Protein AF-A0A8H4BUK5-F1 (afdb_monomer_lite)

Secondary structure (DSSP, 8-state):
-HHHHHHHHHHHHHHHHHHHHHHHHHHHHHHHHHHT--PPPP--------------------------PPP------------HHHHHHHHTTS---TTTT--------SS---HHHHHHHHHHTT--GGG--------TT----GGGTTS-HHHHHHHHHHHHHHHHHHHHHH-S-HHHHHHHHHIIIIIS--S-HHHHHHHHHH-------GGGSPPP--------------------------------------

Radius of gyration: 41.49 Å; chains: 1; bounding box: 92×84×120 Å

pLDDT: mean 71.45, std 19.63, range [31.66, 97.56]

Structure (mmCIF, N/CA/C/O backbone):
data_AF-A0A8H4BUK5-F1
#
_entry.id   AF-A0A8H4BUK5-F1
#
loop_
_atom_site.group_PDB
_atom_site.id
_atom_site.type_symbol
_atom_site.label_atom_id
_atom_site.label_alt_id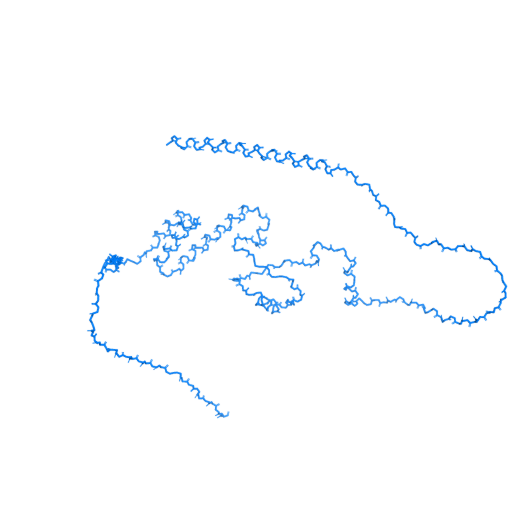
_atom_site.label_comp_id
_atom_site.label_asym_id
_atom_site.label_entity_id
_atom_site.label_seq_id
_atom_site.pdbx_PDB_ins_code
_atom_site.Cartn_x
_atom_site.Cartn_y
_atom_site.Cartn_z
_atom_site.occupancy
_atom_site.B_iso_or_equiv
_atom_site.auth_seq_id
_atom_site.auth_comp_id
_atom_site.auth_asym_id
_atom_site.auth_atom_id
_atom_site.pdbx_PDB_model_num
ATOM 1 N N . MET A 1 1 ? 6.415 31.603 25.980 1.00 67.06 1 MET A N 1
ATOM 2 C CA . MET A 1 1 ? 6.679 32.529 24.851 1.00 67.06 1 MET A CA 1
ATOM 3 C C . MET A 1 1 ? 8.166 32.674 24.531 1.00 67.06 1 MET A C 1
ATOM 5 O O . MET A 1 1 ? 8.513 32.440 23.387 1.00 67.06 1 MET A O 1
ATOM 9 N N . GLN A 1 2 ? 9.048 32.997 25.488 1.00 82.50 2 GLN A N 1
ATOM 10 C CA . GLN A 1 2 ? 10.491 33.179 25.214 1.00 82.50 2 GLN A CA 1
ATOM 11 C C . GLN A 1 2 ? 11.188 31.952 24.596 1.00 82.50 2 GLN A C 1
ATOM 13 O O . GLN A 1 2 ? 11.924 32.112 23.629 1.00 82.50 2 GLN A O 1
ATOM 18 N N . ALA A 1 3 ? 10.894 30.735 25.069 1.00 87.56 3 ALA A N 1
ATOM 19 C CA . ALA A 1 3 ? 11.476 29.508 24.507 1.00 87.56 3 ALA A CA 1
ATOM 20 C C . ALA A 1 3 ? 11.160 29.317 23.007 1.00 87.56 3 ALA A C 1
ATOM 22 O O . ALA A 1 3 ? 12.030 28.942 22.231 1.00 87.56 3 ALA A O 1
ATOM 23 N N . LEU A 1 4 ? 9.940 29.666 22.582 1.00 87.88 4 LEU A N 1
ATOM 24 C CA . LEU A 1 4 ? 9.499 29.531 21.188 1.00 87.88 4 LEU A CA 1
ATOM 25 C C . LEU A 1 4 ? 10.186 30.545 20.255 1.00 87.88 4 LEU A C 1
ATOM 27 O O . LEU A 1 4 ? 10.399 30.280 19.072 1.00 87.88 4 LEU A O 1
ATOM 31 N N . ILE A 1 5 ? 10.524 31.722 20.791 1.00 93.88 5 ILE A N 1
ATOM 32 C CA . ILE A 1 5 ? 11.265 32.767 20.072 1.00 93.88 5 ILE A CA 1
ATOM 33 C C . ILE A 1 5 ? 12.714 32.317 19.866 1.00 93.88 5 ILE A C 1
ATOM 35 O O . ILE A 1 5 ? 13.246 32.455 18.767 1.00 93.88 5 ILE A O 1
ATOM 39 N N . GLN A 1 6 ? 13.323 31.728 20.895 1.00 95.19 6 GLN A N 1
ATOM 40 C CA . GLN A 1 6 ? 14.685 31.204 20.829 1.00 95.19 6 GLN A CA 1
ATOM 41 C C . GLN A 1 6 ? 14.796 30.021 19.856 1.00 95.19 6 GLN A C 1
ATOM 43 O O . GLN A 1 6 ? 15.729 29.962 19.057 1.00 95.19 6 GLN A O 1
ATOM 48 N N . GLU A 1 7 ? 13.809 29.125 19.857 1.00 93.00 7 GLU A N 1
ATOM 49 C CA . GLU A 1 7 ? 13.729 28.019 18.901 1.00 93.00 7 GLU A CA 1
ATOM 50 C C . GLU A 1 7 ? 13.595 28.525 17.458 1.00 93.00 7 GLU A C 1
ATOM 52 O O . GLU A 1 7 ? 14.345 28.102 16.583 1.00 93.00 7 GLU A O 1
ATOM 57 N N . ASN A 1 8 ? 12.724 29.506 17.201 1.00 94.88 8 ASN A N 1
ATOM 58 C CA . ASN A 1 8 ? 12.598 30.103 15.867 1.00 94.88 8 ASN A CA 1
ATOM 59 C C . ASN A 1 8 ? 13.893 30.772 15.386 1.00 94.88 8 ASN A C 1
ATOM 61 O O . ASN A 1 8 ? 14.211 30.713 14.199 1.00 94.88 8 ASN A O 1
ATOM 65 N N . GLN A 1 9 ? 14.642 31.410 16.285 1.00 95.94 9 GLN A N 1
ATOM 66 C CA . GLN A 1 9 ? 15.948 31.982 15.956 1.00 95.94 9 GLN A CA 1
ATOM 67 C C . GLN A 1 9 ? 16.964 30.887 15.616 1.00 95.94 9 GLN A C 1
ATOM 69 O O . GLN A 1 9 ? 17.659 30.997 14.610 1.00 95.94 9 GLN A O 1
ATOM 74 N N . SER A 1 10 ? 17.000 29.803 16.397 1.00 95.69 10 SER A N 1
ATOM 75 C CA . SER A 1 10 ? 17.871 28.654 16.130 1.00 95.69 10 SER A CA 1
ATOM 76 C C . SER A 1 10 ? 17.553 27.991 14.786 1.00 95.69 10 SER A C 1
ATOM 78 O O . SER A 1 10 ? 18.462 27.736 13.994 1.00 95.69 10 SER A O 1
ATOM 80 N N . LEU A 1 11 ? 16.267 27.792 14.483 1.00 96.62 11 LEU A N 1
ATOM 81 C CA . LEU A 1 11 ? 15.817 27.215 13.217 1.00 96.62 11 LEU A CA 1
ATOM 82 C C . LEU A 1 11 ? 16.194 28.089 12.017 1.00 96.62 11 LEU A C 1
ATOM 84 O O . LEU A 1 11 ? 16.609 27.560 10.990 1.00 96.62 11 LEU A O 1
ATOM 88 N N . ARG A 1 12 ? 16.104 29.419 12.142 1.00 96.00 12 ARG A N 1
ATOM 89 C CA . ARG A 1 12 ? 16.530 30.351 11.085 1.00 96.00 12 ARG A CA 1
ATOM 90 C C . ARG A 1 12 ? 18.031 30.267 10.828 1.00 96.00 12 ARG A C 1
ATOM 92 O O . ARG A 1 12 ? 18.425 30.088 9.682 1.00 96.00 12 ARG A O 1
ATOM 99 N N . SER A 1 13 ? 18.846 30.285 11.881 1.00 96.50 13 SER A N 1
ATOM 100 C CA . SER A 1 13 ? 20.299 30.130 11.743 1.00 96.50 13 SER A CA 1
ATOM 101 C C . SER A 1 13 ? 20.681 28.784 11.117 1.00 96.50 13 SER A C 1
ATOM 103 O O . SER A 1 13 ? 21.566 28.725 10.267 1.00 96.50 13 SER A O 1
ATOM 105 N N . SER A 1 14 ? 19.990 27.700 11.488 1.00 97.06 14 SER A N 1
ATOM 106 C CA . SER A 1 14 ? 20.209 26.372 10.900 1.00 97.06 14 SER A CA 1
ATOM 107 C C . SER A 1 14 ? 19.806 26.315 9.420 1.00 97.06 14 SER A C 1
ATOM 109 O O . SER A 1 14 ? 20.498 25.712 8.594 1.00 97.06 14 SER A O 1
ATOM 111 N N . LEU A 1 15 ? 18.717 26.991 9.054 1.00 97.19 15 LEU A N 1
ATOM 112 C CA . LEU A 1 15 ? 18.251 27.091 7.674 1.00 97.19 15 LEU A CA 1
ATOM 113 C C . LEU A 1 15 ? 19.227 27.893 6.800 1.00 97.19 15 LEU A C 1
ATOM 115 O O . LEU A 1 15 ? 19.504 27.503 5.668 1.00 97.19 15 LEU A O 1
ATOM 119 N N . ASP A 1 16 ? 19.799 28.971 7.327 1.00 97.19 16 ASP A N 1
ATOM 120 C CA . ASP A 1 16 ? 20.802 29.757 6.605 1.00 97.19 16 ASP A CA 1
ATOM 121 C C . ASP A 1 16 ? 22.116 28.977 6.438 1.00 97.19 16 ASP A C 1
ATOM 123 O O . ASP A 1 16 ? 22.711 28.976 5.358 1.00 97.19 16 ASP A O 1
ATOM 127 N N . GLN A 1 17 ? 22.526 28.218 7.460 1.00 97.31 17 GLN A N 1
ATOM 128 C CA . GLN A 1 17 ? 23.703 27.351 7.383 1.00 97.31 17 GLN A CA 1
ATOM 129 C C . GLN A 1 17 ? 23.544 26.248 6.326 1.00 97.31 17 GLN A C 1
ATOM 131 O O . GLN A 1 17 ? 24.457 26.005 5.536 1.00 97.31 17 GLN A O 1
ATOM 136 N N . THR A 1 18 ? 22.384 25.588 6.287 1.00 94.62 18 THR A N 1
ATOM 137 C CA . THR A 1 18 ? 22.107 24.520 5.311 1.00 94.62 18 THR A CA 1
ATOM 138 C C . THR A 1 18 ? 22.014 25.054 3.886 1.00 94.62 18 THR A C 1
ATOM 140 O O . THR A 1 18 ? 22.538 24.423 2.969 1.00 94.62 18 THR A O 1
ATOM 143 N N . LYS A 1 19 ? 21.434 26.244 3.687 1.00 97.19 19 LYS A N 1
ATOM 144 C CA . LYS A 1 19 ? 21.458 26.927 2.385 1.00 97.19 19 LYS A CA 1
ATOM 145 C C . LYS A 1 19 ? 22.879 27.193 1.906 1.00 97.19 19 LYS A C 1
ATOM 147 O O . LYS A 1 19 ? 23.184 26.900 0.754 1.00 97.19 19 LYS A O 1
ATOM 152 N N . HIS A 1 20 ? 23.745 27.690 2.787 1.00 97.56 20 HIS A N 1
ATOM 153 C CA . HIS A 1 20 ? 25.130 27.970 2.424 1.00 97.56 20 HIS A CA 1
ATOM 154 C C . HIS A 1 20 ? 25.900 26.697 2.045 1.00 97.56 20 HIS A C 1
ATOM 156 O O . HIS A 1 20 ? 26.622 26.685 1.052 1.00 97.56 20 HIS A O 1
ATOM 162 N N . GLN A 1 21 ? 25.700 25.596 2.779 1.00 96.25 21 GLN A N 1
ATOM 163 C CA . GLN A 1 21 ? 26.298 24.301 2.431 1.00 96.25 21 GLN A CA 1
ATOM 164 C C . GLN A 1 21 ? 25.823 23.782 1.070 1.00 96.25 21 GLN A C 1
ATOM 166 O O . GLN A 1 21 ? 26.616 23.242 0.302 1.00 96.25 21 GLN A O 1
ATOM 171 N N . LEU A 1 22 ? 24.536 23.952 0.762 1.00 96.69 22 LEU A N 1
ATOM 172 C CA . LEU A 1 22 ? 23.959 23.516 -0.506 1.00 96.69 22 LEU A CA 1
ATOM 173 C C . LEU A 1 22 ? 24.514 24.332 -1.681 1.00 96.69 22 LEU A C 1
ATOM 175 O O . LEU A 1 22 ? 24.858 23.771 -2.718 1.00 96.69 22 LEU A O 1
ATOM 179 N N . GLU A 1 23 ? 24.675 25.641 -1.493 1.00 97.25 23 GLU A N 1
ATOM 180 C CA . GLU A 1 23 ? 25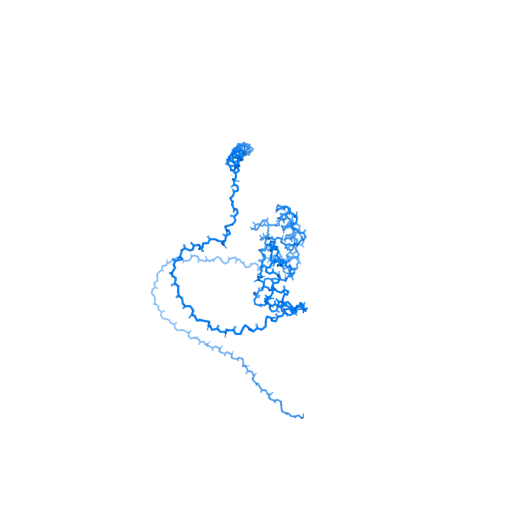.296 26.521 -2.482 1.00 97.25 23 GLU A CA 1
ATOM 181 C C . GLU A 1 23 ? 26.772 26.167 -2.725 1.00 97.25 23 GLU A C 1
ATOM 183 O O . GLU A 1 23 ? 27.193 26.058 -3.876 1.00 97.25 23 GLU A O 1
ATOM 188 N N . GLN A 1 24 ? 27.535 25.879 -1.666 1.00 96.44 24 GLN A N 1
ATOM 189 C CA . GLN A 1 24 ? 28.914 25.394 -1.792 1.00 96.44 24 GLN A CA 1
ATOM 190 C C . GLN A 1 24 ? 28.997 24.059 -2.549 1.00 96.44 24 GLN A C 1
ATOM 192 O O . GLN A 1 24 ? 29.845 23.897 -3.426 1.00 96.44 24 GLN A O 1
ATOM 197 N N . ALA A 1 25 ? 28.106 23.107 -2.254 1.00 94.19 25 ALA A N 1
ATOM 198 C CA . ALA A 1 25 ? 28.076 21.819 -2.947 1.00 94.19 25 ALA A CA 1
ATOM 199 C C . ALA A 1 25 ? 27.775 21.981 -4.447 1.00 94.19 25 ALA A C 1
ATOM 201 O O . ALA A 1 25 ? 28.393 21.316 -5.278 1.00 94.19 25 ALA A O 1
ATOM 202 N N . HIS A 1 26 ? 26.867 22.892 -4.812 1.00 95.62 26 HIS A N 1
ATOM 203 C CA . HIS A 1 26 ? 26.582 23.201 -6.214 1.00 95.62 26 HIS A CA 1
ATOM 204 C C . HIS A 1 26 ? 27.791 23.806 -6.937 1.00 95.62 26 HIS A C 1
ATOM 206 O O . HIS A 1 26 ? 28.073 23.409 -8.068 1.00 95.62 26 HIS A O 1
ATOM 212 N N . GLN A 1 27 ? 28.534 24.707 -6.286 1.00 95.31 27 GLN A N 1
ATOM 213 C CA . GLN A 1 27 ? 29.762 25.273 -6.855 1.00 95.31 27 GLN A CA 1
ATOM 214 C C . GLN A 1 27 ? 30.813 24.185 -7.116 1.00 95.31 27 GLN A C 1
ATOM 216 O O . GLN A 1 27 ? 31.367 24.116 -8.211 1.00 95.31 27 GLN A O 1
ATOM 221 N N . GLN A 1 28 ? 31.016 23.263 -6.169 1.00 94.31 28 GLN A N 1
ATOM 222 C CA . GLN A 1 28 ? 31.946 22.140 -6.347 1.00 94.31 28 GLN A CA 1
ATOM 223 C C . GLN A 1 28 ? 31.549 21.216 -7.505 1.00 94.31 28 GLN A C 1
ATOM 225 O O . GLN A 1 28 ? 32.408 20.782 -8.273 1.00 94.31 28 GLN A O 1
ATOM 230 N N . ILE A 1 29 ? 30.254 20.912 -7.653 1.00 93.38 29 ILE A N 1
ATOM 231 C CA . ILE A 1 29 ? 29.759 20.100 -8.775 1.00 93.38 29 ILE A CA 1
ATOM 232 C C . ILE A 1 29 ? 30.060 20.801 -10.103 1.00 93.38 29 ILE A C 1
ATOM 234 O O . ILE A 1 29 ? 30.575 20.169 -11.022 1.00 93.38 29 ILE A O 1
ATOM 238 N N . GLN A 1 30 ? 29.817 22.110 -10.186 1.00 92.38 30 GLN A N 1
ATOM 239 C CA . GLN A 1 30 ? 30.076 22.893 -11.393 1.00 92.38 30 GLN A CA 1
ATOM 240 C C . GLN A 1 30 ? 31.571 22.941 -11.761 1.00 92.38 30 GLN A C 1
ATOM 242 O O . GLN A 1 30 ? 31.926 22.852 -12.940 1.00 92.38 30 GLN A O 1
ATOM 247 N N . GLU A 1 31 ? 32.461 23.048 -10.771 1.00 90.81 31 GLU A N 1
ATOM 248 C CA . GLU A 1 31 ? 33.915 22.996 -10.976 1.00 90.81 31 GLU A CA 1
ATOM 249 C C . GLU A 1 31 ? 34.373 21.624 -11.494 1.00 90.81 31 GLU A C 1
ATOM 251 O O . GLU A 1 31 ? 35.148 21.546 -12.454 1.00 90.81 31 GLU A O 1
ATOM 256 N N . LEU A 1 32 ? 33.856 20.537 -10.910 1.00 85.69 32 LEU A N 1
ATOM 257 C CA . LEU A 1 32 ? 34.151 19.167 -11.341 1.00 85.69 32 LEU A CA 1
ATOM 258 C C . LEU A 1 32 ? 33.625 18.879 -12.753 1.00 85.69 32 LEU A C 1
ATOM 260 O O . LEU A 1 32 ? 34.300 18.218 -13.546 1.00 85.69 32 LEU A O 1
ATOM 264 N N . GLU A 1 33 ? 32.443 19.390 -13.098 1.00 84.00 33 GLU A N 1
ATOM 265 C CA . GLU A 1 33 ? 31.884 19.271 -14.447 1.00 84.00 33 GLU A CA 1
ATOM 266 C C . GLU A 1 33 ? 32.696 20.068 -15.475 1.00 84.00 33 GLU A C 1
ATOM 268 O O . GLU A 1 33 ? 32.948 19.572 -16.576 1.00 84.00 33 GLU A O 1
ATOM 273 N N . SER A 1 34 ? 33.195 21.249 -15.100 1.00 79.69 34 SER A N 1
ATOM 274 C CA . SER A 1 34 ? 34.030 22.085 -15.972 1.00 79.69 34 SER A CA 1
ATOM 275 C C . SER A 1 34 ? 35.403 21.458 -16.253 1.00 79.69 34 SER A C 1
ATOM 277 O O . SER A 1 34 ? 35.919 21.588 -17.362 1.00 79.69 34 SER A O 1
ATOM 279 N N . GLN A 1 35 ? 35.981 20.712 -15.303 1.00 72.31 35 GLN A N 1
ATOM 280 C CA . GLN A 1 35 ? 37.232 19.970 -15.529 1.00 72.31 35 GLN A CA 1
ATOM 281 C C . GLN A 1 35 ? 37.059 18.728 -16.421 1.00 72.31 35 GLN A C 1
ATOM 283 O O . GLN A 1 35 ? 38.031 18.255 -17.009 1.00 72.31 35 GLN A O 1
ATOM 288 N N . LYS A 1 36 ? 35.836 18.198 -16.566 1.00 64.31 36 LYS A N 1
ATOM 289 C CA . LYS A 1 36 ? 35.557 16.996 -17.373 1.00 64.31 36 LYS A CA 1
ATOM 290 C C . LYS A 1 36 ? 35.334 17.292 -18.866 1.00 64.31 36 LYS A C 1
ATOM 292 O O . LYS A 1 36 ? 35.250 16.359 -19.665 1.00 64.31 36 LYS A O 1
ATOM 297 N N . ALA A 1 37 ? 35.278 18.561 -19.270 1.00 52.88 37 ALA A N 1
ATOM 298 C CA . ALA A 1 37 ? 35.078 18.965 -20.660 1.00 52.88 37 ALA A CA 1
ATOM 299 C C . ALA A 1 37 ? 36.399 19.383 -21.338 1.00 52.88 37 ALA A C 1
ATOM 301 O O . ALA A 1 37 ? 36.685 20.564 -21.522 1.00 52.88 37 ALA A O 1
ATOM 302 N N . SER A 1 38 ? 37.192 18.399 -21.773 1.00 47.94 38 SER A N 1
ATOM 303 C CA . SER A 1 38 ? 38.166 18.585 -22.858 1.00 47.94 38 SER A CA 1
ATOM 304 C C . SER A 1 38 ? 38.071 17.424 -23.860 1.00 47.94 38 SER A C 1
ATOM 306 O O . SER A 1 38 ? 37.742 16.302 -23.465 1.00 47.94 38 SER A O 1
ATOM 308 N N . PRO A 1 39 ? 38.268 17.686 -25.165 1.00 47.97 39 PRO A N 1
ATOM 309 C CA . PRO A 1 39 ? 37.785 16.841 -26.248 1.00 47.97 39 PRO A CA 1
ATOM 310 C C . PRO A 1 39 ? 38.696 15.631 -26.453 1.00 47.97 39 PRO A C 1
ATOM 312 O O . PRO A 1 39 ? 39.905 15.764 -26.630 1.00 47.97 39 PRO A O 1
ATOM 315 N N . VAL A 1 40 ? 38.107 14.437 -26.474 1.00 39.66 40 VAL A N 1
ATOM 316 C CA . VAL A 1 40 ? 38.814 13.213 -26.861 1.00 39.66 40 VAL A CA 1
ATOM 317 C C . VAL A 1 40 ? 39.060 13.251 -28.378 1.00 39.66 40 VAL A C 1
ATOM 319 O O . VAL A 1 40 ? 38.089 13.329 -29.137 1.00 39.66 40 VAL A O 1
ATOM 322 N N . PRO A 1 41 ? 40.320 13.195 -28.853 1.00 47.28 41 PRO A N 1
ATOM 323 C CA . PRO A 1 41 ? 40.616 13.031 -30.267 1.00 47.28 41 PRO A CA 1
ATOM 324 C C . PRO A 1 41 ? 40.256 11.604 -30.698 1.00 47.28 41 PRO A C 1
ATOM 326 O O . PRO A 1 41 ? 40.529 10.628 -29.997 1.00 47.28 41 PRO A O 1
ATOM 329 N N . ALA A 1 42 ? 39.620 11.494 -31.862 1.00 49.56 42 ALA A N 1
ATOM 330 C CA . ALA A 1 42 ? 39.275 10.230 -32.498 1.00 49.56 42 ALA A CA 1
ATOM 331 C C . ALA A 1 42 ? 40.509 9.330 -32.697 1.00 49.56 42 ALA A C 1
ATOM 333 O O . ALA A 1 42 ? 41.563 9.834 -33.093 1.00 49.56 42 ALA A O 1
ATOM 334 N N . PRO A 1 43 ? 40.362 8.001 -32.555 1.00 44.00 43 PRO A N 1
ATOM 335 C CA . PRO A 1 43 ? 41.335 7.089 -33.119 1.00 44.00 43 PRO A CA 1
ATOM 336 C C . PRO A 1 43 ? 40.696 6.086 -34.097 1.00 44.00 43 PRO A C 1
ATOM 338 O O . PRO A 1 43 ? 39.840 5.277 -33.756 1.00 44.00 43 PRO A O 1
ATOM 341 N N . VAL A 1 44 ? 41.230 6.171 -35.317 1.00 43.03 44 VAL A N 1
ATOM 342 C CA . VAL A 1 44 ? 41.741 5.099 -36.189 1.00 43.03 44 VAL A CA 1
ATOM 343 C C . VAL A 1 44 ? 40.799 4.038 -36.784 1.00 43.03 44 VAL A C 1
ATOM 345 O O . VAL A 1 44 ? 40.283 3.130 -36.143 1.00 43.03 44 VAL A O 1
ATOM 348 N N . THR A 1 45 ? 40.724 4.134 -38.112 1.00 53.09 45 THR A N 1
ATOM 349 C CA . THR A 1 45 ? 40.488 3.096 -39.125 1.00 53.09 45 THR A CA 1
ATOM 350 C C . THR A 1 45 ? 41.055 1.705 -38.788 1.00 53.09 45 THR A C 1
ATOM 352 O O . THR A 1 45 ? 42.191 1.613 -38.319 1.00 53.09 45 THR A O 1
ATOM 355 N N . PRO A 1 46 ? 40.337 0.614 -39.124 1.00 56.28 46 PRO A N 1
ATOM 356 C CA . PRO A 1 46 ? 40.847 -0.751 -38.987 1.00 56.28 46 PRO A CA 1
ATOM 357 C C . PRO A 1 46 ? 41.920 -1.079 -40.049 1.00 56.28 46 PRO A C 1
ATOM 359 O O . PRO A 1 46 ? 41.814 -0.608 -41.186 1.00 56.28 46 PRO A O 1
ATOM 362 N N . PRO A 1 47 ? 42.937 -1.907 -39.732 1.00 46.62 47 PRO A N 1
ATOM 363 C CA . PRO A 1 47 ? 43.959 -2.302 -40.692 1.00 46.62 47 PRO A CA 1
ATOM 364 C C . PRO A 1 47 ? 43.432 -3.354 -41.678 1.00 46.62 47 PRO A C 1
ATOM 366 O O . PRO A 1 47 ? 42.859 -4.377 -41.303 1.00 46.62 47 PRO A O 1
ATOM 369 N N . SER A 1 48 ? 43.675 -3.087 -42.960 1.00 40.34 48 SER A N 1
ATOM 370 C CA . SER A 1 48 ? 43.484 -4.001 -44.084 1.00 40.34 48 SER A CA 1
ATOM 371 C C . SER A 1 48 ? 44.503 -5.147 -44.016 1.00 40.34 48 SER A C 1
ATOM 373 O O . SER A 1 48 ? 45.705 -4.929 -44.158 1.00 40.34 48 SER A O 1
ATOM 375 N N . PHE A 1 49 ? 44.029 -6.377 -43.809 1.00 43.97 49 PHE A N 1
ATOM 376 C CA . PHE A 1 49 ? 44.824 -7.600 -43.958 1.00 43.97 49 PHE A CA 1
ATOM 377 C C . PHE A 1 49 ? 44.963 -7.932 -45.445 1.00 43.97 49 PHE A C 1
ATOM 379 O O . PHE A 1 49 ? 44.077 -8.555 -46.030 1.00 43.97 49 PHE A O 1
ATOM 386 N N . GLY A 1 50 ? 46.062 -7.525 -46.075 1.00 45.44 50 GLY A N 1
ATOM 387 C CA . GLY A 1 50 ? 46.237 -7.853 -47.485 1.00 45.44 50 GLY A CA 1
ATOM 388 C C . GLY A 1 50 ? 47.531 -7.408 -48.136 1.00 45.44 50 GLY A C 1
ATOM 389 O O . GLY A 1 50 ? 47.460 -6.948 -49.263 1.00 45.44 50 GLY A O 1
ATOM 390 N N . GLU A 1 51 ? 48.695 -7.543 -47.497 1.00 44.62 51 GLU A N 1
ATOM 391 C CA . GLU A 1 51 ? 49.954 -7.444 -48.249 1.00 44.62 51 GLU A CA 1
ATOM 392 C C . GLU A 1 51 ? 51.142 -8.024 -47.475 1.00 44.62 51 GLU A C 1
ATOM 394 O O . GLU A 1 51 ? 51.738 -7.349 -46.647 1.00 44.62 51 GLU A O 1
ATOM 399 N N . LEU A 1 52 ? 51.502 -9.286 -47.736 1.00 40.75 52 LEU A N 1
ATOM 400 C CA . LEU A 1 52 ? 52.872 -9.773 -47.542 1.00 40.75 52 LEU A CA 1
ATOM 401 C C . LEU A 1 52 ? 53.075 -11.087 -48.312 1.00 40.75 52 LEU A C 1
ATOM 403 O O . LEU A 1 52 ? 52.600 -12.135 -47.886 1.00 40.75 52 LEU A O 1
ATOM 407 N N . ALA A 1 53 ? 53.746 -11.010 -49.467 1.00 39.72 53 ALA A N 1
ATOM 408 C CA . ALA A 1 53 ? 54.804 -11.939 -49.898 1.00 39.72 53 ALA A CA 1
ATOM 409 C C . ALA A 1 53 ? 55.148 -11.725 -51.387 1.00 39.72 53 ALA A C 1
ATOM 411 O O . ALA A 1 53 ? 54.499 -12.259 -52.286 1.00 39.72 53 ALA A O 1
ATOM 412 N N . LYS A 1 54 ? 56.234 -10.986 -51.649 1.00 41.78 54 LYS A N 1
ATOM 413 C CA . LYS A 1 54 ? 57.007 -11.064 -52.898 1.00 41.78 54 LYS A CA 1
ATOM 414 C C . LYS A 1 54 ? 58.341 -11.775 -52.608 1.00 41.78 54 LYS A C 1
ATOM 416 O O . LYS A 1 54 ? 59.107 -11.237 -51.825 1.00 41.78 54 LYS A O 1
ATOM 421 N N . LYS A 1 55 ? 58.532 -12.943 -53.259 1.00 41.31 55 LYS A N 1
ATOM 422 C CA . LYS A 1 55 ? 59.716 -13.560 -53.948 1.00 41.31 55 LYS A CA 1
ATOM 423 C C . LYS A 1 55 ? 61.146 -13.465 -53.338 1.00 41.31 55 LYS A C 1
ATOM 425 O O . LYS A 1 55 ? 61.403 -12.503 -52.631 1.00 41.31 55 LYS A O 1
ATOM 430 N N . PRO A 1 56 ? 62.110 -14.385 -53.643 1.00 42.59 56 PRO A N 1
ATOM 431 C CA . PRO A 1 56 ? 62.661 -14.717 -54.997 1.00 42.59 56 PRO A CA 1
ATOM 432 C C . PRO A 1 56 ? 62.781 -16.252 -55.298 1.00 42.59 56 PRO A C 1
ATOM 434 O O . PRO A 1 56 ? 62.812 -17.041 -54.366 1.00 42.59 56 PRO A O 1
ATOM 437 N N . ALA A 1 57 ? 62.558 -16.773 -56.528 1.00 35.72 57 ALA A N 1
ATOM 438 C CA . ALA A 1 57 ? 63.528 -17.125 -57.616 1.00 35.72 57 ALA A CA 1
ATOM 439 C C . ALA A 1 57 ? 64.722 -17.999 -57.136 1.00 35.72 57 ALA A C 1
ATOM 441 O O . ALA A 1 57 ? 65.382 -17.576 -56.199 1.00 35.72 57 ALA A O 1
ATOM 442 N N . ASP A 1 58 ? 65.080 -19.198 -57.638 1.00 36.41 58 ASP A N 1
ATOM 443 C CA . ASP A 1 58 ? 65.058 -19.883 -58.964 1.00 36.41 58 ASP A CA 1
ATOM 444 C C . ASP A 1 58 ? 65.307 -21.426 -58.772 1.00 36.41 58 ASP A C 1
ATOM 446 O O . ASP A 1 58 ? 65.402 -21.855 -57.624 1.00 36.41 58 ASP A O 1
ATOM 450 N N . PRO A 1 59 ? 65.574 -22.288 -59.791 1.00 44.84 59 PRO A N 1
ATOM 451 C CA . PRO A 1 59 ? 64.813 -22.624 -61.002 1.00 44.84 59 PRO A CA 1
ATOM 452 C C . PRO A 1 59 ? 64.581 -24.161 -61.180 1.00 44.84 59 PRO A C 1
ATOM 454 O O . PRO A 1 59 ? 65.179 -24.995 -60.512 1.00 44.84 59 PRO A O 1
ATOM 457 N N . SER A 1 60 ? 63.813 -24.516 -62.223 1.00 31.66 60 SER A N 1
ATOM 458 C CA . SER A 1 60 ? 63.919 -25.759 -63.026 1.00 31.66 60 SER A CA 1
ATOM 459 C C . SER A 1 60 ? 63.011 -26.980 -62.741 1.00 31.66 60 SER A C 1
ATOM 461 O O . SER A 1 60 ? 63.021 -27.611 -61.691 1.00 31.66 60 SER A O 1
ATOM 463 N N . THR A 1 61 ? 62.332 -27.384 -63.825 1.00 38.91 61 THR A N 1
ATOM 464 C CA . THR A 1 61 ? 61.733 -28.696 -64.171 1.00 38.91 61 THR A CA 1
ATOM 465 C C . THR A 1 61 ? 60.373 -29.115 -63.587 1.00 38.91 61 THR A C 1
ATOM 467 O O . THR A 1 61 ? 60.240 -29.867 -62.631 1.00 38.91 61 THR A O 1
ATOM 470 N N . SER A 1 62 ? 59.331 -28.653 -64.289 1.00 40.34 62 SER A N 1
ATOM 471 C CA . SER A 1 62 ? 58.268 -29.469 -64.908 1.00 40.34 62 SER A CA 1
ATOM 472 C C . SER A 1 62 ? 57.817 -30.777 -64.228 1.00 40.34 62 SER A C 1
ATOM 474 O O . SER A 1 62 ? 58.450 -31.818 -64.365 1.00 40.34 62 SER A O 1
ATOM 476 N N . LYS A 1 63 ? 56.573 -30.770 -63.717 1.00 40.62 63 LYS A N 1
ATOM 477 C CA . LYS A 1 63 ? 55.539 -31.797 -63.989 1.00 40.62 63 LYS A CA 1
ATOM 478 C C . LYS A 1 63 ? 54.156 -31.321 -63.514 1.00 40.62 63 LYS A C 1
ATOM 480 O O . LYS A 1 63 ? 53.923 -31.097 -62.333 1.00 40.62 63 LYS A O 1
ATOM 485 N N . LYS A 1 64 ? 53.230 -31.164 -64.468 1.00 46.25 64 LYS A N 1
ATOM 486 C CA . LYS A 1 64 ? 51.787 -30.945 -64.249 1.00 46.25 64 LYS A CA 1
ATOM 487 C C . LYS A 1 64 ? 51.157 -32.164 -63.556 1.00 46.25 64 LYS A C 1
ATOM 489 O O . LYS A 1 64 ? 51.373 -33.273 -64.042 1.00 46.25 64 LYS A O 1
ATOM 494 N N . PRO A 1 65 ? 50.203 -31.956 -62.634 1.00 45.25 65 PRO A N 1
ATOM 495 C CA . PRO A 1 65 ? 49.038 -32.823 -62.548 1.00 45.25 65 PRO A CA 1
ATOM 496 C C . PRO A 1 65 ? 47.765 -32.037 -62.893 1.00 45.25 65 PRO A C 1
ATOM 498 O O . PRO A 1 65 ? 47.478 -30.977 -62.343 1.00 45.25 65 PRO A O 1
ATOM 501 N N . LYS A 1 66 ? 46.994 -32.563 -63.851 1.00 50.12 66 LYS A N 1
ATOM 502 C CA . LYS A 1 66 ? 45.638 -32.105 -64.176 1.00 50.12 66 LYS A CA 1
ATOM 503 C C . LYS A 1 66 ? 44.728 -32.373 -62.968 1.00 50.12 66 LYS A C 1
ATOM 505 O O . LYS A 1 66 ? 44.309 -33.512 -62.787 1.00 50.12 66 LYS A O 1
ATOM 510 N N . SER A 1 67 ? 44.373 -31.353 -62.189 1.00 45.88 67 SER A N 1
ATOM 511 C CA . SER A 1 67 ? 43.225 -31.426 -61.279 1.00 45.88 67 SER A CA 1
ATOM 512 C C . SER A 1 67 ? 42.003 -30.809 -61.966 1.00 45.88 67 SER A C 1
ATOM 514 O O . SER A 1 67 ? 41.984 -29.644 -62.360 1.00 45.88 67 SER A O 1
ATOM 516 N N . LYS A 1 68 ? 40.978 -31.635 -62.189 1.00 50.88 68 LYS A N 1
ATOM 517 C CA . LYS A 1 68 ? 39.664 -31.184 -62.651 1.00 50.88 68 LYS A CA 1
ATOM 518 C C . LYS A 1 68 ? 39.001 -30.437 -61.491 1.00 50.88 68 LYS A C 1
ATOM 520 O O . LYS A 1 68 ? 38.625 -31.063 -60.506 1.00 50.88 68 LYS A O 1
ATOM 525 N N . ALA A 1 69 ? 38.867 -29.118 -61.596 1.00 52.41 69 ALA A N 1
ATOM 526 C CA . ALA A 1 69 ? 38.014 -28.355 -60.691 1.00 52.41 69 ALA A CA 1
ATOM 527 C C . ALA A 1 69 ? 36.543 -28.769 -60.915 1.00 52.41 69 ALA A C 1
ATOM 529 O O . ALA A 1 69 ? 36.114 -28.832 -62.072 1.00 52.41 69 ALA A O 1
ATOM 530 N N . PRO A 1 70 ? 35.754 -29.060 -59.865 1.00 59.16 70 PRO A N 1
ATOM 531 C CA . PRO A 1 70 ? 34.324 -29.269 -60.032 1.00 59.16 70 PRO A CA 1
ATOM 532 C C . PRO A 1 70 ? 33.658 -27.936 -60.418 1.00 59.16 70 PRO A C 1
ATOM 534 O O . PRO A 1 70 ? 34.112 -26.870 -59.986 1.00 59.16 70 PRO A O 1
ATOM 537 N N . PRO A 1 71 ? 32.593 -27.953 -61.235 1.00 54.12 71 PRO A N 1
ATOM 538 C CA . PRO A 1 71 ? 31.939 -26.728 -61.673 1.00 54.12 71 PRO A CA 1
ATOM 539 C C . PRO A 1 71 ? 31.357 -25.980 -60.466 1.00 54.12 71 PRO A C 1
ATOM 541 O O . PRO A 1 71 ? 30.564 -26.532 -59.700 1.00 54.12 71 PRO A O 1
ATOM 544 N N . ARG A 1 72 ? 31.744 -24.704 -60.311 1.00 55.19 72 ARG A N 1
ATOM 545 C CA . ARG A 1 72 ? 31.109 -23.748 -59.391 1.00 55.19 72 ARG A CA 1
ATOM 546 C C . ARG A 1 72 ? 29.607 -23.737 -59.678 1.00 55.19 72 ARG A C 1
ATOM 548 O O . ARG A 1 72 ? 29.171 -23.199 -60.695 1.00 55.19 72 ARG A O 1
ATOM 555 N N . LYS A 1 73 ? 28.815 -24.330 -58.781 1.00 56.66 73 LYS A N 1
ATOM 556 C CA . LYS A 1 73 ? 27.361 -24.172 -58.790 1.00 56.66 73 LYS A CA 1
ATOM 557 C C . LYS A 1 73 ? 27.069 -22.684 -58.594 1.00 56.66 73 LYS A C 1
ATOM 559 O O . LYS A 1 73 ? 27.482 -22.098 -57.597 1.00 56.66 73 LYS A O 1
ATOM 564 N N . LYS A 1 74 ? 26.409 -22.068 -59.576 1.00 59.34 74 LYS A N 1
ATOM 565 C CA . LYS A 1 74 ? 25.863 -20.716 -59.449 1.00 59.34 74 LYS A CA 1
ATOM 566 C C . LYS A 1 74 ? 24.848 -20.760 -58.306 1.00 59.34 74 LYS A C 1
ATOM 568 O O . LYS A 1 74 ? 23.893 -21.531 -58.386 1.00 59.34 74 LYS A O 1
ATOM 573 N N . PHE A 1 75 ? 25.090 -20.008 -57.235 1.00 53.25 75 PHE A N 1
ATOM 574 C CA . PHE A 1 75 ? 24.108 -19.839 -56.171 1.00 53.25 75 PHE A CA 1
ATOM 575 C C . PHE A 1 75 ? 22.873 -19.183 -56.789 1.00 53.25 75 PHE A C 1
ATOM 577 O O . PHE A 1 75 ? 22.944 -18.065 -57.295 1.00 53.25 75 PHE A O 1
ATOM 584 N N . GLN A 1 76 ? 21.769 -19.923 -56.819 1.00 57.94 76 GLN A N 1
ATOM 585 C CA . GLN A 1 76 ? 20.454 -19.359 -57.098 1.00 57.94 76 GLN A CA 1
ATOM 586 C C . GLN A 1 76 ? 20.133 -18.349 -55.984 1.00 57.94 76 GLN A C 1
ATOM 588 O O . GLN A 1 76 ? 20.508 -18.611 -54.834 1.00 57.94 76 GLN A O 1
ATOM 593 N N . PRO A 1 77 ? 19.470 -17.216 -56.279 1.00 54.75 77 PRO A N 1
ATOM 594 C CA . PRO A 1 77 ? 18.960 -16.344 -55.233 1.00 54.75 77 PRO A CA 1
ATOM 595 C C . PRO A 1 77 ? 18.021 -17.176 -54.359 1.00 54.75 77 PRO A C 1
ATOM 597 O O . PRO A 1 77 ? 16.999 -17.684 -54.820 1.00 54.75 77 PRO A O 1
ATOM 600 N N . LEU A 1 78 ? 18.428 -17.390 -53.110 1.00 55.94 78 LEU A N 1
ATOM 601 C CA . LEU A 1 78 ? 17.593 -18.026 -52.108 1.00 55.94 78 LEU A CA 1
ATOM 602 C C . LEU A 1 78 ? 16.380 -17.114 -51.918 1.00 55.94 78 LEU A C 1
ATOM 604 O O . LEU A 1 78 ? 16.505 -16.041 -51.329 1.00 55.94 78 LEU A O 1
ATOM 608 N N . ASN A 1 79 ? 15.222 -17.534 -52.430 1.00 55.44 79 ASN A N 1
ATOM 609 C CA . ASN A 1 79 ? 13.941 -17.053 -51.930 1.00 55.44 79 ASN A CA 1
ATOM 610 C C . ASN A 1 79 ? 13.882 -17.490 -50.466 1.00 55.44 79 ASN A C 1
ATOM 612 O O . ASN A 1 79 ? 13.529 -18.624 -50.149 1.00 55.44 79 ASN A O 1
ATOM 616 N N . LEU A 1 80 ? 14.380 -16.619 -49.588 1.00 57.06 80 LEU A N 1
ATOM 617 C CA . LEU A 1 80 ? 14.278 -16.776 -48.153 1.00 57.06 80 LEU A CA 1
ATOM 618 C C . LEU A 1 80 ? 12.810 -16.529 -47.816 1.00 57.06 80 LEU A C 1
ATOM 620 O O . LEU A 1 80 ? 12.413 -15.406 -47.508 1.00 57.06 80 LEU A O 1
ATOM 624 N N . ASP A 1 81 ? 12.001 -17.585 -47.883 1.00 58.81 81 ASP A N 1
ATOM 625 C CA . ASP A 1 81 ? 10.812 -17.627 -47.048 1.00 58.81 81 ASP A CA 1
ATOM 626 C C . ASP A 1 81 ? 11.291 -17.336 -45.628 1.00 58.81 81 ASP A C 1
ATOM 628 O O . ASP A 1 81 ? 12.215 -17.981 -45.113 1.00 58.81 81 ASP A O 1
ATOM 632 N N . ILE A 1 82 ? 10.750 -16.262 -45.057 1.00 59.62 82 ILE A N 1
ATOM 633 C CA . ILE A 1 82 ? 11.154 -15.724 -43.765 1.00 59.62 82 ILE A CA 1
ATOM 634 C C . ILE A 1 82 ? 10.698 -16.727 -42.706 1.00 59.62 82 ILE A C 1
ATOM 636 O O . ILE A 1 82 ? 9.640 -16.606 -42.099 1.00 59.62 82 ILE A O 1
ATOM 640 N N . ASN A 1 83 ? 11.498 -17.769 -42.519 1.00 68.06 83 ASN A N 1
ATOM 641 C CA . ASN A 1 83 ? 11.322 -18.734 -41.454 1.00 68.06 83 ASN A CA 1
ATOM 642 C C . ASN A 1 83 ? 11.552 -18.018 -40.116 1.00 68.06 83 ASN A C 1
ATOM 644 O O . ASN A 1 83 ? 12.401 -17.127 -40.026 1.00 68.06 83 ASN A O 1
ATOM 648 N N . ASP A 1 84 ? 10.858 -18.443 -39.056 1.00 64.06 84 ASP A N 1
ATOM 649 C CA . ASP A 1 84 ? 11.005 -17.891 -37.696 1.00 64.06 84 ASP A CA 1
ATOM 650 C C . ASP A 1 84 ? 12.477 -17.818 -37.241 1.00 64.06 84 ASP A C 1
ATOM 652 O O . ASP A 1 84 ? 12.875 -16.904 -36.519 1.00 64.06 84 ASP A O 1
ATOM 656 N N . ALA A 1 85 ? 13.315 -18.743 -37.725 1.00 66.69 85 ALA A N 1
ATOM 657 C CA . ALA A 1 85 ? 14.759 -18.751 -37.501 1.00 66.69 85 ALA A CA 1
ATOM 658 C C . ALA A 1 85 ? 15.489 -17.557 -38.151 1.00 66.69 85 ALA A C 1
ATOM 660 O O . ALA A 1 85 ? 16.376 -16.972 -37.533 1.00 66.69 85 ALA A O 1
ATOM 661 N N . GLY A 1 86 ? 15.105 -17.161 -39.370 1.00 72.75 86 GLY A N 1
ATOM 662 C CA . GLY A 1 86 ? 15.648 -15.984 -40.054 1.00 72.75 86 GLY A CA 1
ATOM 663 C C . GLY A 1 86 ? 15.196 -14.681 -39.394 1.00 72.75 86 GLY A C 1
ATOM 664 O O . GLY A 1 86 ? 16.001 -13.770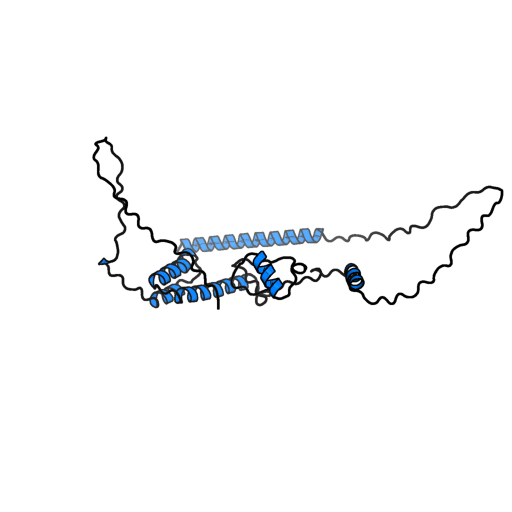 -39.206 1.00 72.75 86 GLY A O 1
ATOM 665 N N . LEU A 1 87 ? 13.937 -14.626 -38.944 1.00 68.38 87 LEU A N 1
ATOM 666 C CA . LEU A 1 87 ? 13.414 -13.494 -38.177 1.00 68.38 87 LEU A CA 1
ATOM 667 C C . LEU A 1 87 ? 14.107 -13.369 -36.806 1.00 68.38 87 LEU A C 1
ATOM 669 O O . LEU A 1 87 ? 14.405 -12.263 -36.356 1.00 68.38 87 LEU A O 1
ATOM 673 N N . ALA A 1 88 ? 14.399 -14.495 -36.146 1.00 68.06 88 ALA A N 1
ATOM 674 C CA . ALA A 1 88 ? 15.162 -14.533 -34.901 1.00 68.06 88 ALA A CA 1
ATOM 675 C C . ALA A 1 88 ? 16.618 -14.085 -35.104 1.00 68.06 88 ALA A C 1
ATOM 677 O O . ALA A 1 88 ? 17.111 -13.273 -34.324 1.00 68.06 88 ALA A O 1
ATOM 678 N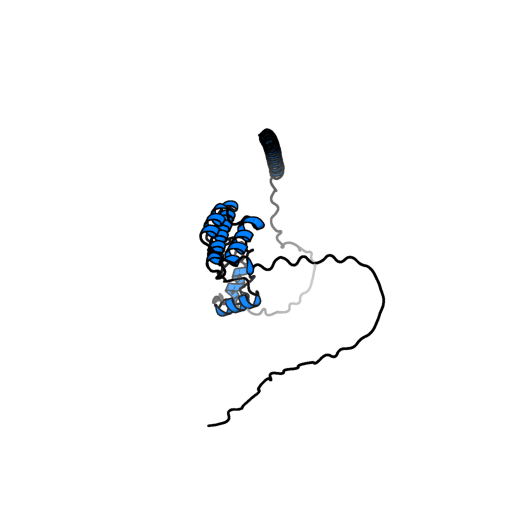 N . ALA A 1 89 ? 17.279 -14.543 -36.172 1.00 71.38 89 ALA A N 1
ATOM 679 C CA . ALA A 1 89 ? 18.633 -14.120 -36.522 1.00 71.38 89 ALA A CA 1
ATOM 680 C C . ALA A 1 89 ? 18.705 -12.611 -36.817 1.00 71.38 89 ALA A C 1
ATOM 682 O O . ALA A 1 89 ? 19.605 -11.933 -36.329 1.00 71.38 89 ALA A O 1
ATOM 683 N N . ALA A 1 90 ? 17.723 -12.057 -37.535 1.00 72.00 90 ALA A N 1
ATOM 684 C CA . ALA A 1 90 ? 17.663 -10.627 -37.843 1.00 72.00 90 ALA A CA 1
ATOM 685 C C . ALA A 1 90 ? 17.560 -9.737 -36.587 1.00 72.00 90 ALA A C 1
ATOM 687 O O . ALA A 1 90 ? 18.117 -8.639 -36.573 1.00 72.00 90 ALA A O 1
ATOM 688 N N . ARG A 1 91 ? 16.931 -10.212 -35.498 1.00 68.69 91 ARG A N 1
ATOM 689 C CA . ARG A 1 91 ? 16.877 -9.479 -34.214 1.00 68.69 91 ARG A CA 1
ATOM 690 C C . ARG A 1 91 ? 18.258 -9.251 -33.596 1.00 68.69 91 ARG A C 1
ATOM 692 O O . ARG A 1 91 ? 18.439 -8.255 -32.902 1.00 68.69 91 ARG A O 1
ATOM 699 N N . HIS A 1 92 ? 19.235 -10.121 -33.860 1.00 68.62 92 HIS A N 1
ATOM 700 C CA . HIS A 1 92 ? 20.608 -9.926 -33.378 1.00 68.62 92 HIS A CA 1
ATOM 701 C C . HIS A 1 92 ? 21.324 -8.758 -34.065 1.00 68.62 92 HIS A C 1
ATOM 703 O O . HIS A 1 92 ? 22.281 -8.227 -33.510 1.00 68.62 92 HIS A O 1
ATOM 709 N N . PHE A 1 93 ? 20.854 -8.349 -35.246 1.00 75.06 93 PHE A N 1
ATOM 710 C CA . PHE A 1 93 ? 21.425 -7.248 -36.023 1.00 75.06 93 PHE A CA 1
ATOM 711 C C . PHE A 1 93 ? 20.577 -5.970 -35.968 1.00 75.06 93 PHE A C 1
ATOM 713 O O . PHE A 1 93 ? 20.970 -4.950 -36.531 1.00 75.06 93 PHE A O 1
ATOM 720 N N . SER A 1 94 ? 19.423 -5.994 -35.292 1.00 73.31 94 SER A N 1
ATOM 721 C CA . SER A 1 94 ? 18.634 -4.787 -35.039 1.00 73.31 94 SER A CA 1
ATOM 722 C C . SER A 1 94 ? 19.215 -3.988 -33.876 1.00 73.31 94 SER A C 1
ATOM 724 O O . SER A 1 94 ? 19.687 -4.568 -32.898 1.00 73.31 94 SER A O 1
ATOM 726 N N . ALA A 1 95 ? 19.148 -2.657 -33.971 1.00 71.50 95 ALA A N 1
ATOM 727 C CA . ALA A 1 95 ? 19.529 -1.772 -32.879 1.00 71.50 95 ALA A CA 1
ATOM 728 C C . ALA A 1 95 ? 18.803 -2.195 -31.595 1.00 71.50 95 ALA A C 1
ATOM 730 O O . ALA A 1 95 ? 17.572 -2.267 -31.546 1.00 71.50 95 ALA A O 1
ATOM 731 N N . VAL A 1 96 ? 19.586 -2.523 -30.569 1.00 68.56 96 VAL A N 1
ATOM 732 C CA . VAL A 1 96 ? 19.064 -2.990 -29.291 1.00 68.56 96 VAL A CA 1
ATOM 733 C C . VAL A 1 96 ? 18.326 -1.828 -28.637 1.00 68.56 96 VAL A C 1
ATOM 735 O O . VAL A 1 96 ? 18.935 -0.854 -28.201 1.00 68.56 96 VAL A O 1
ATOM 738 N N . LEU A 1 97 ? 16.997 -1.914 -28.597 1.00 69.44 97 LEU A N 1
ATOM 739 C CA . LEU A 1 97 ? 16.181 -0.982 -27.825 1.00 69.44 97 LEU A CA 1
ATOM 740 C C . LEU A 1 97 ? 16.630 -1.020 -26.361 1.00 69.44 97 LEU A C 1
ATOM 742 O O . LEU A 1 97 ? 16.967 -2.088 -25.854 1.00 69.44 97 LEU A O 1
ATOM 746 N N . ASN A 1 98 ? 16.563 0.117 -25.666 1.00 73.75 98 ASN A N 1
ATOM 747 C CA . ASN A 1 98 ? 17.020 0.258 -24.276 1.00 73.75 98 ASN A CA 1
ATOM 748 C C . ASN A 1 98 ? 16.413 -0.790 -23.310 1.00 73.75 98 ASN A C 1
ATOM 750 O O . ASN A 1 98 ? 17.000 -1.119 -22.288 1.00 73.75 98 ASN A O 1
ATOM 754 N N . THR A 1 99 ? 15.242 -1.350 -23.636 1.00 73.62 99 THR A N 1
ATOM 755 C CA . THR A 1 99 ? 14.570 -2.393 -22.839 1.00 73.62 99 THR A CA 1
ATOM 756 C C . THR A 1 99 ? 14.627 -3.794 -23.458 1.00 73.62 99 THR A C 1
ATOM 758 O O . THR A 1 99 ? 13.895 -4.681 -23.024 1.00 73.62 99 THR A O 1
ATOM 761 N N . HIS A 1 100 ? 15.444 -4.019 -24.494 1.00 75.44 100 HIS A N 1
ATOM 762 C CA . HIS A 1 100 ? 15.553 -5.285 -25.237 1.00 75.44 100 HIS A CA 1
ATOM 763 C C . HIS A 1 100 ? 14.202 -5.850 -25.735 1.00 75.44 100 HIS A C 1
ATOM 765 O O . HIS A 1 100 ? 14.045 -7.058 -25.901 1.00 75.44 100 HIS A O 1
ATOM 771 N N . GLY A 1 101 ? 13.203 -4.987 -25.955 1.00 80.75 101 GLY A N 1
ATOM 772 C CA . GLY A 1 101 ? 11.852 -5.395 -26.357 1.00 80.75 101 GLY A CA 1
ATOM 773 C C . GLY A 1 101 ? 10.966 -5.917 -25.218 1.00 80.75 101 GLY A C 1
ATOM 774 O O . GLY A 1 101 ? 9.835 -6.329 -25.472 1.00 80.75 101 GLY A O 1
ATOM 775 N N . TYR A 1 102 ? 11.432 -5.876 -23.967 1.00 84.31 102 TYR A N 1
ATOM 776 C CA . TYR A 1 102 ? 10.608 -6.164 -22.797 1.00 84.31 102 TYR A CA 1
ATOM 777 C C . TYR A 1 102 ? 9.817 -4.928 -22.364 1.00 84.31 102 TYR A C 1
ATOM 779 O O . TYR A 1 102 ? 10.256 -3.784 -22.514 1.00 84.31 102 TYR A O 1
ATOM 787 N N . ARG A 1 103 ? 8.629 -5.174 -21.805 1.00 84.69 103 ARG A N 1
ATOM 788 C CA . ARG A 1 103 ? 7.725 -4.147 -21.284 1.00 84.69 103 ARG A CA 1
ATOM 789 C C . ARG A 1 103 ? 7.251 -4.536 -19.890 1.00 84.69 103 ARG A C 1
ATOM 791 O O . ARG A 1 103 ? 6.905 -5.691 -19.651 1.00 84.69 103 ARG A O 1
ATOM 798 N N . PHE A 1 104 ? 7.181 -3.555 -18.996 1.00 87.38 104 PHE A N 1
ATOM 799 C CA . PHE A 1 104 ? 6.524 -3.722 -17.705 1.00 87.38 104 PHE A CA 1
ATOM 800 C C . PHE A 1 104 ? 5.005 -3.748 -17.890 1.00 87.38 104 PHE A C 1
ATOM 802 O O . PHE A 1 104 ? 4.424 -2.839 -18.487 1.00 87.38 104 PHE A O 1
ATOM 809 N N . VAL A 1 105 ? 4.369 -4.799 -17.378 1.00 85.88 105 VAL A N 1
ATOM 810 C CA . VAL A 1 105 ? 2.912 -4.945 -17.348 1.00 85.88 105 VAL A CA 1
ATOM 811 C C . VAL A 1 105 ? 2.470 -4.933 -15.893 1.00 85.88 105 VAL A C 1
ATOM 813 O O . VAL A 1 105 ? 2.942 -5.735 -15.089 1.00 85.88 105 VAL A O 1
ATOM 816 N N . TYR A 1 106 ? 1.560 -4.022 -15.559 1.00 88.69 106 TYR A N 1
ATOM 817 C CA . TYR A 1 106 ? 1.007 -3.894 -14.216 1.00 88.69 106 TYR A CA 1
ATOM 818 C C . TYR A 1 106 ? -0.321 -4.638 -14.148 1.00 88.69 106 TYR A C 1
ATOM 820 O O . TYR A 1 106 ? -1.267 -4.291 -14.851 1.00 88.69 106 TYR A O 1
ATOM 828 N N . ILE A 1 107 ? -0.383 -5.670 -13.307 1.00 85.00 107 ILE A N 1
ATOM 829 C CA . ILE A 1 107 ? -1.587 -6.482 -13.117 1.00 85.00 107 ILE A CA 1
ATOM 830 C C . ILE A 1 107 ? -2.145 -6.191 -11.722 1.00 85.00 107 ILE A C 1
ATOM 832 O O . ILE A 1 107 ? -1.442 -6.415 -10.729 1.00 85.00 107 ILE A O 1
ATOM 836 N N . PRO A 1 108 ? -3.394 -5.705 -11.608 1.00 83.31 108 PRO A N 1
ATOM 837 C CA . PRO A 1 108 ? -4.016 -5.484 -10.314 1.00 83.31 108 PRO A CA 1
ATOM 838 C C . PRO A 1 108 ? -4.231 -6.829 -9.618 1.00 83.31 108 PRO A C 1
ATOM 840 O O . PRO A 1 108 ? -4.836 -7.750 -10.162 1.00 83.31 108 PRO A O 1
ATOM 843 N N . THR A 1 109 ? -3.729 -6.956 -8.392 1.00 84.06 109 THR A N 1
ATOM 844 C CA . THR A 1 109 ? -3.866 -8.179 -7.594 1.00 84.06 109 THR A CA 1
ATOM 845 C C . THR A 1 109 ? -4.360 -7.837 -6.194 1.00 84.06 109 THR A C 1
ATOM 847 O O . THR A 1 109 ? -4.031 -6.792 -5.638 1.00 84.06 109 THR A O 1
ATOM 850 N N . ARG A 1 110 ? -5.175 -8.722 -5.607 1.00 80.62 110 ARG A N 1
ATOM 851 C CA . ARG A 1 110 ? -5.796 -8.514 -4.283 1.00 80.62 110 ARG A CA 1
ATOM 852 C C . ARG A 1 110 ? -4.804 -8.639 -3.109 1.00 80.62 110 ARG A C 1
ATOM 854 O O . ARG A 1 110 ? -5.187 -8.442 -1.961 1.00 80.62 110 ARG A O 1
ATOM 861 N N . GLY A 1 111 ? -3.537 -8.946 -3.380 1.00 82.06 111 GLY A N 1
ATOM 862 C CA . GLY A 1 111 ? -2.486 -9.093 -2.378 1.00 82.06 111 GLY A CA 1
ATOM 863 C C . GLY A 1 111 ? -1.226 -9.737 -2.952 1.00 82.06 111 GLY A C 1
ATOM 864 O O . GLY A 1 111 ? -1.200 -10.153 -4.114 1.00 82.06 111 GLY A O 1
ATOM 865 N N . ARG A 1 112 ? -0.183 -9.834 -2.119 1.00 87.00 112 ARG A N 1
ATOM 866 C CA . ARG A 1 112 ? 1.025 -10.601 -2.450 1.00 87.00 112 ARG A CA 1
ATOM 867 C C . ARG A 1 112 ? 0.687 -12.092 -2.403 1.00 87.00 112 ARG A C 1
ATOM 869 O O . ARG A 1 112 ? 0.066 -12.556 -1.451 1.00 87.00 112 ARG A O 1
ATOM 876 N N . SER A 1 113 ? 1.105 -12.828 -3.421 1.00 88.19 113 SER A N 1
ATOM 877 C CA . SER A 1 113 ? 1.068 -14.292 -3.444 1.00 88.19 113 SER A CA 1
ATOM 878 C C . SER A 1 113 ? 2.448 -14.809 -3.828 1.00 88.19 113 SER A C 1
ATOM 880 O O . SER A 1 113 ? 3.289 -14.039 -4.293 1.00 88.19 113 SER A O 1
ATOM 882 N N . ALA A 1 114 ? 2.686 -16.108 -3.659 1.00 92.38 114 ALA A N 1
ATOM 883 C CA . ALA A 1 114 ? 3.933 -16.706 -4.111 1.00 92.38 114 ALA A CA 1
ATOM 884 C C . ALA A 1 114 ? 4.150 -16.456 -5.616 1.00 92.38 114 ALA A C 1
ATOM 886 O O . ALA A 1 114 ?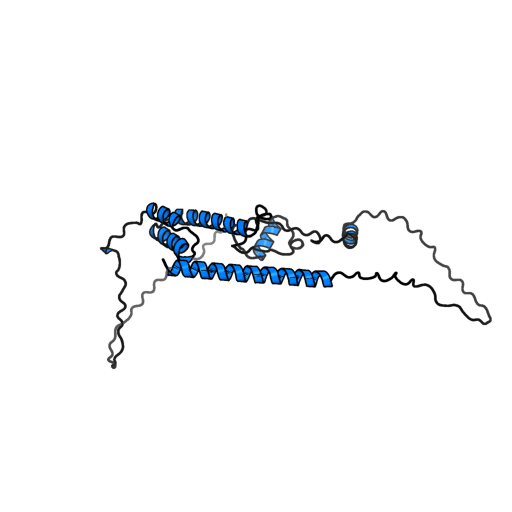 3.197 -16.442 -6.407 1.00 92.38 114 ALA A O 1
ATOM 887 N N . ILE A 1 115 ? 5.414 -16.272 -6.011 1.00 92.06 115 ILE A N 1
ATOM 888 C CA . ILE A 1 115 ? 5.806 -16.074 -7.417 1.00 92.06 115 ILE A CA 1
ATOM 889 C C . ILE A 1 115 ? 5.374 -17.277 -8.266 1.00 92.06 115 ILE A C 1
ATOM 891 O O . ILE A 1 115 ? 4.924 -17.096 -9.394 1.00 92.06 115 ILE A O 1
ATOM 895 N N . SER A 1 116 ? 5.439 -18.493 -7.714 1.00 94.25 116 SER A N 1
ATOM 896 C CA . SER A 1 116 ? 4.962 -19.717 -8.370 1.00 94.25 116 SER A CA 1
ATOM 897 C C . SER A 1 116 ? 3.478 -19.635 -8.731 1.00 94.25 116 SER A C 1
ATOM 899 O O . SER A 1 116 ? 3.115 -19.880 -9.879 1.00 94.25 116 SER A O 1
ATOM 901 N N . THR A 1 117 ? 2.634 -19.202 -7.790 1.00 93.94 117 THR A N 1
ATOM 902 C CA . THR A 1 117 ? 1.202 -18.977 -8.025 1.00 93.94 117 THR A CA 1
ATOM 903 C C . THR A 1 117 ? 0.982 -17.927 -9.108 1.00 93.94 117 THR A C 1
ATOM 905 O O . THR A 1 117 ? 0.203 -18.153 -10.023 1.00 93.94 117 THR A O 1
ATOM 908 N N . LYS A 1 118 ? 1.728 -16.813 -9.085 1.00 92.44 118 LYS A N 1
ATOM 909 C CA . LYS A 1 118 ? 1.605 -15.787 -10.134 1.00 92.44 118 LYS A CA 1
ATOM 910 C C . LYS A 1 118 ? 2.021 -16.281 -11.509 1.00 92.44 118 LYS A C 1
ATOM 912 O O . LYS A 1 118 ? 1.370 -15.937 -12.488 1.00 92.44 118 LYS A O 1
ATOM 917 N N . ARG A 1 119 ? 3.072 -17.094 -11.602 1.00 93.75 119 ARG A N 1
ATOM 918 C CA . ARG A 1 119 ? 3.466 -17.723 -12.869 1.00 93.75 119 ARG A CA 1
ATOM 919 C C . ARG A 1 119 ? 2.380 -18.675 -13.379 1.00 93.75 119 ARG A C 1
ATOM 921 O O . ARG A 1 119 ? 2.113 -18.679 -14.575 1.00 93.75 119 ARG A O 1
ATOM 928 N N . ALA A 1 120 ? 1.713 -19.417 -12.495 1.00 94.31 120 ALA A N 1
ATOM 929 C CA . ALA A 1 120 ? 0.562 -20.238 -12.873 1.00 94.31 120 ALA A CA 1
ATOM 930 C C . ALA A 1 120 ? -0.621 -19.386 -13.373 1.00 94.31 120 ALA A C 1
ATOM 932 O O . ALA A 1 120 ? -1.158 -19.676 -14.440 1.00 94.31 120 ALA A O 1
ATOM 933 N N . ASP A 1 121 ? -0.964 -18.297 -12.675 1.00 93.06 121 ASP A N 1
ATOM 934 C CA . ASP A 1 121 ? -2.027 -17.364 -13.084 1.00 93.06 121 ASP A CA 1
ATOM 935 C C . ASP A 1 121 ? -1.730 -16.733 -14.459 1.00 93.06 121 ASP A C 1
ATOM 937 O O . ASP A 1 121 ? -2.593 -16.669 -15.333 1.00 93.06 121 ASP A O 1
ATOM 941 N N . LEU A 1 122 ? -0.487 -16.286 -14.677 1.00 93.06 122 LEU A N 1
ATOM 942 C CA . LEU A 1 122 ? -0.029 -15.727 -15.954 1.00 93.06 122 LEU A CA 1
ATOM 943 C C . LEU A 1 122 ? -0.125 -16.759 -17.080 1.00 93.06 122 LEU A C 1
ATOM 945 O O . LEU A 1 122 ? -0.604 -16.441 -18.168 1.00 93.06 122 LEU A O 1
ATOM 949 N N . HIS A 1 123 ? 0.275 -18.000 -16.805 1.00 94.44 123 HIS A N 1
ATOM 950 C CA . HIS A 1 123 ? 0.148 -19.097 -17.754 1.00 94.44 123 HIS A CA 1
ATOM 951 C C . HIS A 1 123 ? -1.318 -19.390 -18.099 1.00 94.44 123 HIS A C 1
ATOM 953 O O . HIS A 1 123 ? -1.635 -19.591 -19.270 1.00 94.44 123 HIS A O 1
ATOM 959 N N . ALA A 1 124 ? -2.222 -19.344 -17.116 1.00 93.38 124 ALA A N 1
ATOM 960 C CA . ALA A 1 124 ? -3.661 -19.482 -17.338 1.00 93.38 124 ALA A CA 1
ATOM 961 C C . ALA A 1 124 ? -4.239 -18.343 -18.202 1.00 93.38 124 ALA A C 1
ATOM 963 O O . ALA A 1 124 ? -5.157 -18.575 -18.982 1.00 93.38 124 ALA A O 1
ATOM 964 N N . MET A 1 125 ? -3.656 -17.140 -18.141 1.00 91.25 125 MET A N 1
ATOM 965 C CA . MET A 1 125 ? -3.969 -16.021 -19.047 1.00 91.25 125 MET A CA 1
ATOM 966 C C . MET A 1 125 ? -3.292 -16.133 -20.430 1.00 91.25 125 MET A C 1
ATOM 968 O O . MET A 1 125 ? -3.366 -15.203 -21.230 1.00 91.25 125 MET A O 1
ATOM 972 N N . GLY A 1 126 ? -2.613 -17.246 -20.728 1.00 93.06 126 GLY A N 1
ATOM 973 C CA . GLY A 1 126 ? -1.926 -17.483 -22.003 1.00 93.06 126 GLY A CA 1
ATOM 974 C C . GLY A 1 126 ? -0.522 -16.875 -22.094 1.00 93.06 126 GLY A C 1
ATOM 975 O O . GLY A 1 126 ? 0.123 -16.944 -23.143 1.00 93.06 126 GLY A O 1
ATOM 976 N N . ILE A 1 127 ? -0.004 -16.298 -21.007 1.00 92.06 127 ILE A N 1
ATOM 977 C CA . ILE A 1 127 ? 1.345 -15.733 -20.964 1.00 92.06 127 ILE A CA 1
ATOM 978 C C . ILE A 1 127 ? 2.327 -16.855 -20.633 1.00 92.06 127 ILE A C 1
ATOM 980 O O . ILE A 1 127 ? 2.400 -17.362 -19.517 1.00 92.06 127 ILE A O 1
ATOM 984 N N . GLN A 1 128 ? 3.124 -17.243 -21.624 1.00 92.88 128 GLN A N 1
ATOM 985 C CA . GLN A 1 128 ? 4.122 -18.296 -21.453 1.00 92.88 128 GLN A CA 1
ATOM 986 C C . GLN A 1 128 ? 5.194 -17.884 -20.433 1.00 92.88 128 GLN A C 1
ATOM 988 O O . GLN A 1 128 ? 5.804 -16.825 -20.570 1.00 92.88 128 GLN A O 1
ATOM 993 N N . ASN A 1 129 ? 5.520 -18.767 -19.482 1.00 90.44 129 ASN A N 1
ATOM 994 C CA . ASN A 1 129 ? 6.519 -18.498 -18.436 1.00 90.44 129 ASN A CA 1
ATOM 995 C C . ASN A 1 129 ? 7.896 -18.090 -18.978 1.00 90.44 129 ASN A C 1
ATOM 997 O O . ASN A 1 129 ? 8.558 -17.249 -18.377 1.00 90.44 129 ASN A O 1
ATOM 1001 N N . LYS A 1 130 ? 8.298 -18.624 -20.140 1.00 90.88 130 LYS A N 1
ATOM 1002 C CA . LYS A 1 130 ? 9.547 -18.254 -20.831 1.00 90.88 130 LYS A CA 1
ATOM 1003 C C . LYS A 1 130 ? 9.595 -16.797 -21.311 1.00 90.88 130 LYS A C 1
ATOM 1005 O O . LYS A 1 130 ? 10.663 -16.308 -21.647 1.00 90.88 130 LYS A O 1
ATOM 1010 N N . ARG A 1 131 ? 8.446 -16.116 -21.380 1.00 89.38 131 ARG A N 1
ATOM 1011 C CA . ARG A 1 131 ? 8.329 -14.694 -21.743 1.00 89.38 131 ARG A CA 1
ATOM 1012 C C . ARG A 1 131 ? 8.306 -13.778 -20.515 1.00 89.38 131 ARG A C 1
ATOM 1014 O O . ARG A 1 131 ? 8.319 -12.563 -20.674 1.00 89.38 131 ARG A O 1
ATOM 1021 N N . VAL A 1 132 ? 8.264 -14.345 -19.307 1.00 90.56 132 VAL A N 1
ATOM 1022 C CA . VAL A 1 132 ? 8.231 -13.607 -18.040 1.00 90.56 132 VAL A CA 1
ATOM 1023 C C . VAL A 1 132 ? 9.628 -13.612 -17.431 1.00 90.56 132 VAL A C 1
ATOM 1025 O O . VAL A 1 132 ? 10.048 -14.623 -16.859 1.00 90.56 132 VAL A O 1
ATOM 1028 N N . LEU A 1 133 ? 10.318 -12.475 -17.539 1.00 90.88 133 LEU A N 1
ATOM 1029 C CA . LEU A 1 133 ? 11.629 -12.272 -16.919 1.00 90.88 133 LEU A CA 1
ATOM 1030 C C . LEU A 1 133 ? 11.521 -12.309 -15.395 1.00 90.88 133 LEU A C 1
ATOM 1032 O O . LEU A 1 133 ? 12.102 -13.180 -14.755 1.00 90.88 133 LEU A O 1
ATOM 1036 N N . ASP A 1 134 ? 10.720 -11.410 -14.830 1.00 90.56 134 ASP A N 1
ATOM 1037 C CA . ASP A 1 134 ? 10.595 -11.248 -13.387 1.00 90.56 134 ASP A CA 1
ATOM 1038 C C . ASP A 1 134 ? 9.176 -10.826 -12.982 1.00 90.56 134 ASP A C 1
ATOM 1040 O O . ASP A 1 134 ? 8.408 -10.300 -13.793 1.00 90.56 134 ASP A O 1
ATOM 1044 N N . ILE A 1 135 ? 8.823 -11.086 -11.723 1.00 91.25 135 ILE A N 1
ATOM 1045 C CA . ILE A 1 135 ? 7.567 -10.669 -11.099 1.00 91.25 135 ILE A CA 1
ATOM 1046 C C . ILE A 1 135 ? 7.911 -9.855 -9.858 1.00 91.25 135 ILE A C 1
ATOM 1048 O O . ILE A 1 135 ? 8.183 -10.397 -8.788 1.00 91.25 135 ILE A O 1
ATOM 1052 N N . HIS A 1 136 ? 7.846 -8.536 -10.003 1.00 88.00 136 HIS A N 1
ATOM 1053 C CA . HIS A 1 136 ? 8.108 -7.613 -8.912 1.00 88.00 136 HIS A CA 1
ATOM 1054 C C . HIS A 1 136 ? 6.812 -7.228 -8.187 1.00 88.00 136 HIS A C 1
ATOM 1056 O O . HIS A 1 136 ? 5.854 -6.759 -8.805 1.00 88.00 136 HIS A O 1
ATOM 1062 N N . PHE A 1 137 ? 6.798 -7.378 -6.861 1.00 85.38 137 PHE A N 1
ATOM 1063 C CA . PHE A 1 137 ? 5.743 -6.830 -6.013 1.00 85.38 137 PHE A CA 1
ATOM 1064 C C . PHE A 1 137 ? 6.216 -5.495 -5.441 1.00 85.38 137 PHE A C 1
ATOM 1066 O O . PHE A 1 137 ? 7.121 -5.511 -4.604 1.00 85.38 137 PHE A O 1
ATOM 1073 N N . PRO A 1 138 ? 5.610 -4.359 -5.828 1.00 77.19 138 PRO A N 1
ATOM 1074 C CA . PRO A 1 138 ? 6.006 -3.075 -5.276 1.00 77.19 138 PRO A CA 1
ATOM 1075 C C . PRO A 1 138 ? 5.824 -3.058 -3.755 1.00 77.19 138 PRO A C 1
ATOM 1077 O O . PRO A 1 138 ? 4.986 -3.772 -3.174 1.00 77.19 138 PRO A O 1
ATOM 1080 N N . ASP A 1 139 ? 6.633 -2.238 -3.093 1.00 73.94 139 ASP A N 1
ATOM 1081 C CA . ASP A 1 139 ? 6.465 -1.988 -1.673 1.00 73.94 139 ASP A CA 1
ATOM 1082 C C . ASP A 1 139 ? 5.138 -1.305 -1.386 1.00 73.94 139 ASP A C 1
ATOM 1084 O O . ASP A 1 139 ? 4.630 -0.508 -2.174 1.00 73.94 139 ASP A O 1
ATOM 1088 N N . ARG A 1 140 ? 4.553 -1.655 -0.234 1.00 63.47 140 ARG A N 1
ATOM 1089 C CA . ARG A 1 140 ? 3.173 -1.297 0.138 1.00 63.47 140 ARG A CA 1
ATOM 1090 C C . ARG A 1 140 ? 2.942 0.218 0.232 1.00 63.47 140 ARG A C 1
ATOM 1092 O O . ARG A 1 140 ? 1.796 0.641 0.349 1.00 63.47 140 ARG A O 1
ATOM 1099 N N . HIS A 1 141 ? 4.014 1.005 0.178 1.00 58.00 141 HIS A N 1
ATOM 1100 C CA . HIS A 1 141 ? 4.025 2.454 0.352 1.00 58.00 141 HIS A CA 1
ATOM 1101 C C . HIS A 1 141 ? 4.344 3.228 -0.933 1.00 58.00 141 HIS A C 1
ATOM 1103 O O . HIS A 1 141 ? 4.401 4.451 -0.886 1.00 58.00 141 HIS A O 1
ATOM 1109 N N . ILE A 1 142 ? 4.555 2.551 -2.068 1.00 59.16 142 ILE A N 1
ATOM 1110 C CA . ILE A 1 142 ? 4.866 3.212 -3.339 1.00 59.16 142 ILE A CA 1
ATOM 1111 C C . ILE A 1 142 ? 3.702 2.978 -4.302 1.00 59.16 142 ILE A C 1
ATOM 1113 O O . ILE A 1 142 ? 3.510 1.872 -4.813 1.00 59.16 142 ILE A O 1
ATOM 1117 N N . LEU A 1 143 ? 2.918 4.028 -4.562 1.00 57.09 143 LEU A N 1
ATOM 1118 C CA . LEU A 1 143 ? 1.942 4.048 -5.650 1.00 57.09 143 LEU A CA 1
ATOM 1119 C C . LEU A 1 143 ? 2.694 4.010 -6.991 1.00 57.09 143 LEU A C 1
ATOM 1121 O O . LEU A 1 143 ? 3.040 5.041 -7.551 1.00 57.09 143 LEU A O 1
ATOM 1125 N N . ARG A 1 144 ? 2.950 2.809 -7.522 1.00 60.72 144 ARG A N 1
ATOM 1126 C CA . ARG A 1 144 ? 3.357 2.606 -8.927 1.00 60.72 144 ARG A CA 1
ATOM 1127 C C . ARG A 1 144 ? 2.157 2.245 -9.805 1.00 60.72 144 ARG A C 1
ATOM 1129 O O . ARG A 1 144 ? 2.214 1.301 -10.587 1.00 60.72 144 ARG A O 1
ATOM 1136 N N . ASP A 1 145 ? 1.044 2.945 -9.621 1.00 66.19 145 ASP A N 1
ATOM 1137 C CA . ASP A 1 145 ? -0.039 2.904 -10.604 1.00 66.19 145 ASP A CA 1
ATOM 1138 C C . ASP A 1 145 ? 0.399 3.759 -11.807 1.00 66.19 145 ASP A C 1
ATOM 1140 O O . ASP A 1 145 ? 0.899 4.865 -11.575 1.00 66.19 145 ASP A O 1
ATOM 1144 N N . PRO A 1 146 ? 0.226 3.308 -13.066 1.00 68.19 146 PRO A N 1
ATOM 1145 C CA . PRO A 1 146 ? 0.467 4.137 -14.248 1.00 68.19 146 PRO A CA 1
ATOM 1146 C C . PRO A 1 146 ? -0.186 5.525 -14.178 1.00 68.19 146 PRO A C 1
ATOM 1148 O O . PRO A 1 146 ? 0.348 6.473 -14.739 1.00 68.19 146 PRO A O 1
ATOM 1151 N N . LYS A 1 147 ? -1.297 5.666 -13.442 1.00 73.94 147 LYS A N 1
ATOM 1152 C CA . LYS A 1 147 ? -1.956 6.953 -13.181 1.00 73.94 147 LYS A CA 1
ATOM 1153 C C . LYS A 1 147 ? -1.072 7.978 -12.451 1.00 73.94 147 LYS A C 1
ATOM 1155 O O . LYS A 1 147 ? -1.273 9.175 -12.630 1.00 73.94 147 LYS A O 1
ATOM 1160 N N . TYR A 1 148 ? -0.140 7.524 -11.615 1.00 73.75 148 TYR A N 1
ATOM 1161 C CA . TYR A 1 148 ? 0.710 8.369 -10.765 1.00 73.75 148 TYR A CA 1
ATOM 1162 C C . TYR A 1 148 ? 2.172 8.397 -11.234 1.00 73.75 148 TYR A C 1
ATOM 1164 O O . TYR A 1 148 ? 3.038 8.855 -10.496 1.00 73.75 148 TYR A O 1
ATOM 1172 N N . LEU A 1 149 ? 2.467 7.883 -12.435 1.00 71.75 149 LEU A N 1
ATOM 1173 C CA . LEU A 1 149 ? 3.841 7.764 -12.931 1.00 71.75 149 LEU A CA 1
ATOM 1174 C C . LEU A 1 149 ? 4.494 9.131 -13.181 1.00 71.75 149 LEU A C 1
ATOM 1176 O O . LEU A 1 149 ? 5.676 9.297 -12.900 1.00 71.75 149 LEU A O 1
ATOM 1180 N N . ASP A 1 150 ? 3.702 10.099 -13.644 1.00 81.44 150 ASP A N 1
ATOM 1181 C CA . ASP A 1 150 ? 4.154 11.463 -13.947 1.00 81.44 150 ASP A CA 1
ATOM 1182 C C . ASP A 1 150 ? 4.055 12.401 -12.735 1.00 81.44 150 ASP A C 1
ATOM 1184 O O . ASP A 1 150 ? 4.288 13.605 -12.844 1.00 81.44 150 ASP A O 1
ATOM 1188 N N . TRP A 1 151 ? 3.645 11.878 -11.576 1.00 78.44 151 TRP A N 1
ATOM 1189 C CA . TRP A 1 151 ? 3.479 12.689 -10.378 1.00 78.44 151 TRP A CA 1
ATOM 1190 C C . TRP A 1 151 ? 4.814 12.883 -9.676 1.00 78.44 151 TRP A C 1
ATOM 1192 O O . TRP A 1 151 ? 5.630 11.968 -9.556 1.00 78.44 151 TRP A O 1
ATOM 1202 N N . GLU A 1 152 ? 5.006 14.089 -9.156 1.00 81.50 152 GLU A N 1
ATOM 1203 C CA . GLU A 1 152 ? 6.159 14.407 -8.330 1.00 81.50 152 GLU A CA 1
ATOM 1204 C C . GLU A 1 152 ? 6.152 13.518 -7.054 1.00 81.50 152 GLU A C 1
ATOM 1206 O O . GLU A 1 152 ? 5.080 13.211 -6.509 1.00 81.50 152 GLU A O 1
ATOM 1211 N N . PRO A 1 153 ? 7.320 13.030 -6.583 1.00 81.44 153 PRO A N 1
ATOM 1212 C CA . PRO A 1 153 ? 7.394 12.079 -5.474 1.00 81.44 153 PRO A CA 1
ATOM 1213 C C . PRO A 1 153 ? 6.712 12.517 -4.170 1.00 81.44 153 PRO A C 1
ATOM 1215 O O . PRO A 1 153 ? 6.183 11.659 -3.458 1.00 81.44 153 PRO A O 1
ATOM 1218 N N . THR A 1 154 ? 6.715 13.805 -3.819 1.00 82.44 154 THR A N 1
ATOM 1219 C CA . THR A 1 154 ? 6.002 14.315 -2.635 1.00 82.44 154 THR A CA 1
ATOM 1220 C C . THR A 1 154 ? 4.489 14.307 -2.834 1.00 82.44 154 THR A C 1
ATOM 1222 O O . THR A 1 154 ? 3.786 13.753 -1.987 1.00 82.44 154 THR A O 1
ATOM 1225 N N . ALA A 1 155 ? 3.988 14.753 -3.990 1.00 83.50 155 ALA A N 1
ATOM 1226 C CA . ALA A 1 155 ? 2.563 14.672 -4.328 1.00 83.50 155 ALA A CA 1
ATOM 1227 C C . ALA A 1 155 ? 2.052 13.217 -4.332 1.00 83.50 155 ALA A C 1
ATOM 1229 O O . ALA A 1 155 ? 0.963 12.908 -3.842 1.00 83.50 155 ALA A O 1
ATOM 1230 N N . CYS A 1 156 ? 2.875 12.285 -4.821 1.00 81.56 156 CYS A N 1
ATOM 1231 C CA . CYS A 1 156 ? 2.579 10.857 -4.783 1.00 81.56 156 CYS A CA 1
ATOM 1232 C C . CYS A 1 156 ? 2.473 10.327 -3.340 1.00 81.56 156 CYS A C 1
ATOM 1234 O O . CYS A 1 156 ? 1.542 9.584 -3.018 1.00 81.56 156 CYS A O 1
ATOM 1236 N N . LYS A 1 157 ? 3.378 10.735 -2.439 1.00 80.88 157 LYS A N 1
ATOM 1237 C CA . LYS A 1 157 ? 3.331 10.355 -1.013 1.00 80.88 157 LYS A CA 1
ATOM 1238 C C . LYS A 1 157 ? 2.093 10.904 -0.303 1.00 80.88 157 LYS A C 1
ATOM 1240 O O . LYS A 1 157 ? 1.488 10.186 0.497 1.00 80.88 157 LYS A O 1
ATOM 1245 N N . GLU A 1 158 ? 1.696 12.137 -0.592 1.00 85.12 158 GLU A N 1
ATOM 1246 C CA . GLU A 1 158 ? 0.482 12.734 -0.025 1.00 85.12 158 GLU A CA 1
ATOM 1247 C C . GLU A 1 158 ? -0.775 11.978 -0.464 1.00 85.12 158 GLU A C 1
ATOM 1249 O O . GLU A 1 158 ? -1.618 11.622 0.364 1.00 85.12 158 GLU A O 1
ATOM 1254 N N . GLU A 1 159 ? -0.863 11.626 -1.746 1.00 86.44 159 GLU A N 1
ATOM 1255 C CA . GLU A 1 159 ? -1.980 10.845 -2.272 1.00 86.44 159 GLU A CA 1
ATOM 1256 C C . GLU A 1 159 ? -1.989 9.406 -1.734 1.00 86.44 159 GLU A C 1
ATOM 1258 O O . GLU A 1 159 ? -3.054 8.890 -1.377 1.00 86.44 159 GLU A O 1
ATOM 1263 N N . CYS A 1 160 ? -0.816 8.773 -1.572 1.00 81.75 160 CYS A N 1
ATOM 1264 C CA . CYS A 1 160 ? -0.683 7.491 -0.865 1.00 81.75 160 CYS A CA 1
ATOM 1265 C C . CYS A 1 160 ? -1.320 7.583 0.521 1.00 81.75 160 CYS A C 1
ATOM 1267 O O . CYS A 1 160 ? -2.135 6.736 0.901 1.00 81.75 160 CYS A O 1
ATOM 1269 N N . ARG A 1 161 ? -0.950 8.625 1.274 1.00 84.88 161 ARG A N 1
ATOM 1270 C CA . ARG A 1 161 ? -1.436 8.860 2.632 1.00 84.88 161 ARG A CA 1
ATOM 1271 C C . ARG A 1 161 ? -2.948 9.069 2.634 1.00 84.88 161 ARG A C 1
ATOM 1273 O O . ARG A 1 161 ? -3.644 8.414 3.409 1.00 84.88 161 ARG A O 1
ATOM 1280 N N . ARG A 1 162 ? -3.477 9.896 1.729 1.00 88.44 162 ARG A N 1
ATOM 1281 C CA . ARG A 1 162 ? -4.920 10.150 1.595 1.00 88.44 162 ARG A CA 1
ATOM 1282 C C . ARG A 1 162 ? -5.705 8.865 1.314 1.00 88.44 162 ARG A C 1
ATOM 1284 O O . ARG A 1 162 ? -6.703 8.592 1.985 1.00 88.44 162 ARG A O 1
ATOM 1291 N N . LEU A 1 163 ? -5.249 8.051 0.359 1.00 86.38 163 LEU A N 1
ATOM 1292 C CA . LEU A 1 163 ? -5.879 6.771 0.017 1.00 86.38 163 LEU A CA 1
ATOM 1293 C C . LEU A 1 163 ? -5.812 5.769 1.172 1.00 86.38 163 LEU A C 1
ATOM 1295 O O . LEU A 1 163 ? -6.779 5.041 1.416 1.00 86.38 163 LEU A O 1
ATOM 1299 N N . TYR A 1 164 ? -4.691 5.733 1.890 1.00 85.88 164 TYR A N 1
ATOM 1300 C CA . TYR A 1 164 ? -4.527 4.868 3.050 1.00 85.88 164 TYR A CA 1
ATOM 1301 C C . TYR A 1 164 ? -5.505 5.241 4.168 1.00 85.88 164 TYR A C 1
ATOM 1303 O O . TYR A 1 164 ? -6.231 4.376 4.657 1.00 85.88 164 TYR A O 1
ATOM 1311 N N . VAL A 1 165 ? -5.598 6.531 4.509 1.00 87.06 165 VAL A N 1
ATOM 1312 C CA . VAL A 1 165 ? -6.551 7.045 5.506 1.00 87.06 165 VAL A CA 1
ATOM 1313 C C . VAL A 1 165 ? -7.988 6.729 5.101 1.00 87.06 165 VAL A C 1
ATOM 1315 O O . VAL A 1 165 ? -8.757 6.220 5.916 1.00 87.06 165 VAL A O 1
ATOM 1318 N N . ALA A 1 166 ? -8.353 6.952 3.835 1.00 87.19 166 ALA A N 1
ATOM 1319 C CA . ALA A 1 166 ? -9.685 6.624 3.332 1.00 87.19 166 ALA A CA 1
ATOM 1320 C C . ALA A 1 166 ? -10.012 5.128 3.497 1.00 87.19 166 ALA A C 1
ATOM 1322 O O . ALA A 1 166 ? -11.098 4.773 3.958 1.00 87.19 166 ALA A O 1
ATOM 1323 N N . ARG A 1 167 ? -9.062 4.237 3.184 1.00 87.69 167 ARG A N 1
ATOM 1324 C CA . ARG A 1 167 ? -9.230 2.789 3.386 1.00 87.69 167 ARG A CA 1
ATOM 1325 C C . ARG A 1 167 ? -9.341 2.422 4.862 1.00 87.69 167 ARG A C 1
ATOM 1327 O O . ARG A 1 167 ? -10.212 1.627 5.206 1.00 87.69 167 ARG A O 1
ATOM 1334 N N . ALA A 1 168 ? -8.509 3.003 5.724 1.00 87.25 168 ALA A N 1
ATOM 1335 C CA . ALA A 1 168 ? -8.555 2.765 7.163 1.00 87.25 168 ALA A CA 1
ATOM 1336 C C . ALA A 1 168 ? -9.925 3.148 7.747 1.00 87.25 168 ALA A C 1
ATOM 1338 O O . ALA A 1 168 ? -10.532 2.334 8.440 1.00 87.25 168 ALA A O 1
ATOM 1339 N N . LYS A 1 169 ? -10.468 4.318 7.376 1.00 87.44 169 LYS A N 1
ATOM 1340 C CA . LYS A 1 169 ? -11.821 4.753 7.771 1.00 87.44 169 LYS A CA 1
ATOM 1341 C C . LYS A 1 169 ? -12.896 3.740 7.364 1.00 87.44 169 LYS A C 1
ATOM 1343 O O . LYS A 1 169 ? -13.733 3.370 8.182 1.00 87.44 169 LYS A O 1
ATOM 1348 N N . VAL A 1 170 ? -12.851 3.242 6.125 1.00 90.19 170 VAL A N 1
ATOM 1349 C CA . VAL A 1 170 ? -13.807 2.230 5.633 1.00 90.19 170 VAL A CA 1
ATOM 1350 C C . VAL A 1 170 ? -13.679 0.910 6.394 1.00 90.19 170 VAL A C 1
ATOM 1352 O O . VAL A 1 170 ? -14.689 0.276 6.691 1.00 90.19 170 VAL A O 1
ATOM 1355 N N . ILE A 1 171 ? -12.456 0.478 6.706 1.00 88.31 171 ILE A N 1
ATOM 1356 C CA . ILE A 1 171 ? -12.218 -0.754 7.466 1.00 88.31 171 ILE A CA 1
ATOM 1357 C C . ILE A 1 171 ? -12.776 -0.618 8.883 1.00 88.31 171 ILE A C 1
ATOM 1359 O O . ILE A 1 171 ? -13.520 -1.499 9.307 1.00 88.31 171 ILE A O 1
ATOM 1363 N N . ILE A 1 172 ? -12.475 0.486 9.574 1.00 89.31 172 ILE A N 1
ATOM 1364 C CA . ILE A 1 172 ? -12.990 0.773 10.920 1.00 89.31 172 ILE A CA 1
ATOM 1365 C C . ILE A 1 172 ? -14.522 0.759 10.898 1.00 89.31 172 ILE A C 1
ATOM 1367 O O . ILE A 1 172 ? -15.130 0.008 11.652 1.00 89.31 172 ILE A O 1
ATOM 1371 N N . ALA A 1 173 ? -15.156 1.472 9.964 1.00 88.06 173 ALA A N 1
ATOM 1372 C CA . ALA A 1 173 ? -16.617 1.524 9.856 1.00 88.06 173 ALA A CA 1
ATOM 1373 C C . ALA A 1 173 ? -17.286 0.155 9.607 1.00 88.06 173 ALA A C 1
ATOM 1375 O O . ALA A 1 173 ? -18.460 -0.023 9.918 1.00 88.06 173 ALA A O 1
ATOM 1376 N N . ARG A 1 174 ? -16.560 -0.820 9.042 1.00 90.31 174 ARG A N 1
ATOM 1377 C CA . ARG A 1 174 ? -17.065 -2.180 8.780 1.00 90.31 174 ARG A CA 1
ATOM 1378 C C . ARG A 1 174 ? -16.886 -3.145 9.951 1.00 90.31 174 ARG A C 1
ATOM 1380 O O . ARG A 1 174 ? -17.427 -4.251 9.897 1.00 90.31 174 ARG A O 1
ATOM 1387 N N . MET A 1 175 ? -16.111 -2.789 10.975 1.00 91.12 175 MET A N 1
ATOM 1388 C CA . MET A 1 175 ? -15.954 -3.649 12.150 1.00 91.12 175 MET A CA 1
ATOM 1389 C C . MET A 1 175 ? -17.283 -3.733 12.905 1.00 91.12 175 MET A C 1
ATOM 1391 O O . MET A 1 175 ? -18.026 -2.762 12.956 1.00 91.12 175 MET A O 1
ATOM 1395 N N . LYS A 1 176 ? -17.609 -4.888 13.488 1.00 88.69 176 LYS A N 1
ATOM 1396 C CA . LYS A 1 176 ? -18.891 -5.066 14.193 1.00 88.69 176 LYS A CA 1
ATOM 1397 C C . LYS A 1 176 ? -18.869 -4.552 15.630 1.00 88.69 176 LYS A C 1
ATOM 1399 O O . LYS A 1 176 ? -19.909 -4.143 16.128 1.00 88.69 176 LYS A O 1
ATOM 1404 N N . ASP A 1 177 ? -17.712 -4.605 16.287 1.00 88.81 177 ASP A N 1
ATOM 1405 C CA . ASP A 1 177 ? -17.561 -4.218 17.690 1.00 88.81 177 ASP A CA 1
ATOM 1406 C C . ASP A 1 177 ? -17.152 -2.737 17.808 1.00 88.81 177 ASP A C 1
ATOM 1408 O O . ASP A 1 177 ? -16.046 -2.383 17.389 1.00 88.81 177 ASP A O 1
ATOM 1412 N N . PRO A 1 178 ? -17.999 -1.874 18.399 1.00 89.00 178 PRO A N 1
ATOM 1413 C CA . PRO A 1 178 ? -17.687 -0.467 18.646 1.00 89.00 178 PRO A CA 1
ATOM 1414 C C . PRO A 1 178 ? -16.414 -0.237 19.475 1.00 89.00 178 PRO A C 1
ATOM 1416 O O . PRO A 1 178 ? -15.691 0.734 19.251 1.00 89.00 178 PRO A O 1
ATOM 1419 N N . ASN A 1 179 ? -16.104 -1.120 20.428 1.00 87.44 179 ASN A N 1
ATOM 1420 C CA . ASN A 1 179 ? -14.902 -0.974 21.250 1.00 87.44 179 ASN A CA 1
ATOM 1421 C C . ASN A 1 179 ? -13.646 -1.259 20.424 1.00 87.44 179 ASN A C 1
ATOM 1423 O O . ASN A 1 179 ? -12.664 -0.518 20.507 1.00 87.44 179 ASN A O 1
ATOM 1427 N N . LEU A 1 180 ? -13.705 -2.284 19.569 1.00 88.12 180 LEU A N 1
ATOM 1428 C CA . LEU A 1 180 ? -12.644 -2.588 18.614 1.00 88.12 180 LEU A CA 1
ATOM 1429 C C . LEU A 1 180 ? -12.471 -1.460 17.590 1.00 88.12 180 LEU A C 1
ATOM 1431 O O . LEU A 1 180 ? -11.339 -1.073 17.309 1.00 88.12 180 LEU A O 1
ATOM 1435 N N . GLN A 1 181 ? -13.570 -0.885 17.085 1.00 90.56 181 GLN A N 1
ATOM 1436 C CA . GLN A 1 181 ? -13.522 0.285 16.202 1.00 90.56 181 GLN A CA 1
ATOM 1437 C C . GLN A 1 181 ? -12.737 1.431 16.843 1.00 90.56 181 GLN A C 1
ATOM 1439 O O . GLN A 1 181 ? -11.826 1.980 16.222 1.00 90.56 181 GLN A O 1
ATOM 1444 N N . LEU A 1 182 ? -13.054 1.763 18.099 1.00 90.00 182 LEU A N 1
ATOM 1445 C CA . LEU A 1 182 ? -12.405 2.856 18.815 1.00 90.00 182 LEU A CA 1
ATOM 1446 C C . LEU A 1 182 ? -10.933 2.550 19.119 1.00 90.00 182 LEU A C 1
ATOM 1448 O O . LEU A 1 182 ? -10.085 3.425 18.958 1.00 90.00 182 LEU A O 1
ATOM 1452 N N . ALA A 1 183 ? -10.610 1.317 19.519 1.00 89.44 183 ALA A N 1
ATOM 1453 C CA . ALA A 1 183 ? -9.233 0.894 19.770 1.00 89.44 183 ALA A CA 1
ATOM 1454 C C . ALA A 1 183 ? -8.368 0.984 18.502 1.00 89.44 183 ALA A C 1
ATOM 1456 O O . ALA A 1 183 ? -7.258 1.514 18.538 1.00 89.44 183 ALA A O 1
ATOM 1457 N N . VAL A 1 184 ? -8.898 0.529 17.366 1.00 90.00 184 VAL A N 1
ATOM 1458 C CA . VAL A 1 184 ? -8.207 0.576 16.072 1.00 90.00 184 VAL A CA 1
ATOM 1459 C C . VAL A 1 184 ? -8.078 2.014 15.570 1.00 90.00 184 VAL A C 1
ATOM 1461 O O . VAL A 1 184 ? -7.009 2.402 15.102 1.00 90.00 184 VAL A O 1
ATOM 1464 N N . ALA A 1 185 ? -9.116 2.840 15.726 1.00 89.00 185 ALA A N 1
ATOM 1465 C CA . ALA A 1 185 ? -9.045 4.262 15.404 1.00 89.00 185 ALA A CA 1
ATOM 1466 C C . ALA A 1 185 ? -7.966 4.973 16.242 1.00 89.00 185 ALA A C 1
ATOM 1468 O O . ALA A 1 185 ? -7.122 5.670 15.686 1.00 89.00 185 ALA A O 1
ATOM 1469 N N . ARG A 1 186 ? -7.912 4.711 17.557 1.00 89.94 186 ARG A N 1
ATOM 1470 C CA . ARG A 1 186 ? -6.859 5.229 18.448 1.00 89.94 186 ARG A CA 1
ATOM 1471 C C . ARG A 1 186 ? -5.467 4.790 18.009 1.00 89.94 186 ARG A C 1
ATOM 1473 O O . ARG A 1 186 ? -4.560 5.614 17.994 1.00 89.94 186 ARG A O 1
ATOM 1480 N N . PHE A 1 187 ? -5.290 3.524 17.634 1.00 89.50 187 PHE A N 1
ATOM 1481 C CA . PHE A 1 187 ? -4.007 3.021 17.142 1.00 89.50 187 PHE A CA 1
ATOM 1482 C C . PHE A 1 187 ? -3.523 3.822 15.923 1.00 89.50 187 PHE A C 1
ATOM 1484 O O . PHE A 1 187 ? -2.398 4.322 15.912 1.00 89.50 187 PHE A O 1
ATOM 1491 N N . PHE A 1 188 ? -4.387 4.015 14.924 1.00 88.00 188 PHE A N 1
ATOM 1492 C CA . PHE A 1 188 ? -4.020 4.741 13.706 1.00 88.00 188 PHE A CA 1
ATOM 1493 C C . PHE A 1 188 ? -3.841 6.256 13.901 1.00 88.00 188 PHE A C 1
ATOM 1495 O O . PHE A 1 188 ? -3.146 6.888 13.102 1.00 88.00 188 PHE A O 1
ATOM 1502 N N . THR A 1 189 ? -4.429 6.835 14.948 1.00 86.81 189 THR A N 1
ATOM 1503 C CA . THR A 1 189 ? -4.252 8.249 15.310 1.00 86.81 189 THR A CA 1
ATOM 1504 C C . THR A 1 189 ? -3.007 8.476 16.164 1.00 86.81 189 THR A C 1
ATOM 1506 O O . THR A 1 189 ? -2.164 9.282 15.794 1.00 86.81 189 THR A O 1
ATOM 1509 N N . PHE A 1 190 ? -2.849 7.758 17.278 1.00 84.81 190 PHE A N 1
ATOM 1510 C CA . PHE A 1 190 ? -1.813 8.058 18.273 1.00 84.81 190 PHE A CA 1
ATOM 1511 C C . PHE A 1 190 ? -0.495 7.324 18.040 1.00 84.81 190 PHE A C 1
ATOM 1513 O O . PHE A 1 190 ? 0.557 7.852 18.385 1.00 84.81 190 PHE A O 1
ATOM 1520 N N . LYS A 1 191 ? -0.533 6.110 17.477 1.00 80.69 191 LYS A N 1
ATOM 1521 C CA . LYS A 1 191 ? 0.681 5.308 17.272 1.00 80.69 191 LYS A CA 1
ATOM 1522 C C . LYS A 1 191 ? 1.263 5.484 15.876 1.00 80.69 191 LYS A C 1
ATOM 1524 O O . LYS A 1 191 ? 2.468 5.634 15.736 1.00 80.69 191 LYS A O 1
ATOM 1529 N N . GLU A 1 192 ? 0.409 5.488 14.859 1.00 78.69 192 GLU A N 1
ATOM 1530 C CA . GLU A 1 192 ? 0.851 5.623 13.465 1.00 78.69 192 GLU A CA 1
ATOM 1531 C C . GLU A 1 192 ? 0.819 7.076 12.957 1.00 78.69 192 GLU A C 1
ATOM 1533 O O . GLU A 1 192 ? 1.362 7.361 11.893 1.00 78.69 192 GLU A O 1
ATOM 1538 N N . ALA A 1 193 ? 0.169 8.004 13.678 1.00 81.25 193 ALA A N 1
ATOM 1539 C CA . ALA A 1 193 ? -0.032 9.397 13.253 1.00 81.25 193 ALA A CA 1
ATOM 1540 C C . ALA A 1 193 ? -0.576 9.526 11.813 1.00 81.25 193 ALA A C 1
ATOM 1542 O O . ALA A 1 193 ? -0.266 10.479 11.091 1.00 81.25 193 ALA A O 1
ATOM 1543 N N . LEU A 1 194 ? -1.370 8.547 11.364 1.00 79.19 194 LEU A N 1
ATOM 1544 C CA . LEU A 1 194 ? -1.892 8.467 9.998 1.00 79.19 194 LEU A CA 1
ATOM 1545 C C . LEU A 1 194 ? -3.247 9.161 9.881 1.00 79.19 194 LEU A C 1
ATOM 1547 O O . LEU A 1 194 ? -3.484 9.873 8.906 1.00 79.19 194 LEU A O 1
ATOM 1551 N N . ILE A 1 195 ? -4.118 8.978 10.874 1.00 82.69 195 ILE A N 1
ATOM 1552 C CA . ILE A 1 195 ? -5.442 9.605 10.923 1.00 82.69 195 ILE A CA 1
ATOM 1553 C C . ILE A 1 195 ? -5.351 10.910 11.732 1.00 82.69 195 ILE A C 1
ATOM 1555 O O . ILE A 1 195 ? -4.946 10.847 12.894 1.00 82.69 195 ILE A O 1
ATOM 1559 N N . PRO A 1 196 ? -5.751 12.067 11.168 1.00 85.25 196 PRO A N 1
ATOM 1560 C CA . PRO A 1 196 ? -5.837 13.328 11.902 1.00 85.25 196 PRO A CA 1
ATOM 1561 C C . PRO A 1 196 ? -6.720 13.225 13.151 1.00 85.25 196 PRO A C 1
ATOM 1563 O O . PRO A 1 196 ? -7.734 12.527 13.159 1.00 85.25 196 PRO A O 1
ATOM 1566 N N . GLU A 1 197 ? -6.385 13.972 14.199 1.00 85.88 197 GLU A N 1
ATOM 1567 C CA . GLU A 1 197 ? -7.155 13.974 15.450 1.00 85.88 197 GLU A CA 1
ATOM 1568 C C . GLU A 1 197 ? -8.609 14.447 15.254 1.00 85.88 197 GLU A C 1
ATOM 1570 O O . GLU A 1 197 ? -9.532 13.927 15.879 1.00 85.88 197 GLU A O 1
ATOM 1575 N N . THR A 1 198 ? -8.841 15.351 14.300 1.00 86.50 198 THR A N 1
ATOM 1576 C CA . THR A 1 198 ? -10.178 15.823 13.901 1.00 86.50 198 THR A CA 1
ATOM 1577 C C . THR A 1 198 ? -11.049 14.704 13.320 1.00 86.50 198 THR A C 1
ATOM 1579 O O . THR A 1 198 ? -12.239 14.588 13.631 1.00 86.50 198 THR A O 1
ATOM 1582 N N . ASP A 1 199 ? -10.447 13.833 12.512 1.00 83.62 199 ASP A N 1
ATOM 1583 C CA . ASP A 1 199 ? -11.109 12.662 11.946 1.00 83.62 199 ASP A CA 1
ATOM 1584 C C . ASP A 1 199 ? -11.428 11.633 13.035 1.00 83.62 199 ASP A C 1
ATOM 1586 O O . ASP A 1 199 ? -12.505 11.031 13.029 1.00 83.62 199 ASP A O 1
ATOM 1590 N N . PHE A 1 200 ? -10.512 11.451 13.989 1.00 87.88 200 PHE A N 1
ATOM 1591 C CA . PHE A 1 200 ? -10.730 10.587 15.143 1.00 87.88 200 PHE A CA 1
ATOM 1592 C C . PHE A 1 200 ? -11.881 11.081 16.021 1.00 87.88 200 PHE A C 1
ATOM 1594 O O . PHE A 1 200 ? -12.747 10.281 16.364 1.00 87.88 200 PHE A O 1
ATOM 1601 N N . ALA A 1 201 ? -11.938 12.378 16.337 1.00 86.00 201 ALA A N 1
ATOM 1602 C CA . ALA A 1 201 ? -13.024 12.960 17.124 1.00 86.00 201 ALA A CA 1
ATOM 1603 C C . ALA A 1 201 ? -14.393 12.701 16.472 1.00 86.00 201 ALA A C 1
ATOM 1605 O O . ALA A 1 201 ? -15.330 12.270 17.141 1.00 86.00 201 ALA A O 1
ATOM 1606 N N . THR A 1 202 ? -14.479 12.867 15.149 1.00 87.50 202 THR A N 1
ATOM 1607 C CA . THR A 1 202 ? -15.699 12.589 14.373 1.00 87.50 202 THR A CA 1
ATOM 1608 C C . THR A 1 202 ? -16.082 11.104 14.394 1.00 87.50 202 THR A C 1
ATOM 1610 O O . THR A 1 202 ? -17.257 10.747 14.508 1.00 87.50 202 THR A O 1
ATOM 1613 N N . MET A 1 203 ? -15.099 10.202 14.308 1.00 84.94 203 MET A N 1
ATOM 1614 C CA . MET A 1 203 ? -15.349 8.765 14.446 1.00 84.94 203 MET A CA 1
ATOM 1615 C C . MET A 1 203 ? -15.804 8.419 15.869 1.00 84.94 203 MET A C 1
ATOM 1617 O O . MET A 1 203 ? -16.790 7.709 16.036 1.00 84.94 203 MET A O 1
ATOM 1621 N N . ALA A 1 204 ? -15.153 8.963 16.896 1.00 85.44 204 ALA A N 1
ATOM 1622 C CA . ALA A 1 204 ? -15.458 8.692 18.297 1.00 85.44 204 ALA A CA 1
ATOM 1623 C C . ALA A 1 204 ? -16.867 9.148 18.713 1.00 85.44 204 ALA A C 1
ATOM 1625 O O . ALA A 1 204 ? -17.487 8.486 19.540 1.00 85.44 204 ALA A O 1
ATOM 1626 N N . THR A 1 205 ? -17.398 10.230 18.134 1.00 86.00 205 THR A N 1
ATOM 1627 C CA . THR A 1 205 ? -18.788 10.660 18.378 1.00 86.00 205 THR A CA 1
ATOM 1628 C C . THR A 1 205 ? -19.817 9.767 17.685 1.00 86.00 205 THR A C 1
ATOM 1630 O O . THR A 1 205 ? -20.927 9.596 18.187 1.00 86.00 205 THR A O 1
ATOM 1633 N N . THR A 1 206 ? -19.457 9.181 16.542 1.00 85.38 206 THR A N 1
ATOM 1634 C CA . THR A 1 206 ? -20.341 8.300 15.763 1.00 85.38 206 THR A CA 1
ATOM 1635 C C . THR A 1 206 ? -20.405 6.890 16.354 1.00 85.38 206 THR A C 1
ATOM 1637 O O . THR A 1 206 ? -21.458 6.248 16.355 1.00 85.38 206 THR A O 1
ATOM 1640 N N . ILE A 1 207 ? -19.280 6.399 16.872 1.00 85.56 207 ILE A N 1
ATOM 1641 C CA . ILE A 1 207 ? -19.172 5.082 17.494 1.00 85.56 207 ILE A CA 1
ATOM 1642 C C . ILE A 1 207 ? -19.861 5.142 18.859 1.00 85.56 207 ILE A C 1
ATOM 1644 O O . ILE A 1 207 ? -19.358 5.764 19.789 1.00 85.56 207 ILE A O 1
ATOM 1648 N N . LYS A 1 208 ? -21.006 4.471 19.004 1.00 74.50 208 LYS A N 1
ATOM 1649 C CA . LYS A 1 208 ? -21.660 4.278 20.305 1.00 74.50 208 LYS A CA 1
ATOM 1650 C C . LYS A 1 208 ? -21.083 3.018 20.952 1.00 74.50 208 LYS A C 1
ATOM 1652 O O . LYS A 1 208 ? -21.520 1.925 20.582 1.00 74.50 208 LYS A O 1
ATOM 1657 N N . PRO A 1 209 ? -20.101 3.113 21.871 1.00 69.31 209 PRO A N 1
ATOM 1658 C CA . PRO A 1 209 ? -19.641 1.934 22.583 1.00 69.31 209 PRO A CA 1
ATOM 1659 C C . PRO A 1 209 ? -20.828 1.307 23.305 1.00 69.31 209 PRO A C 1
ATOM 1661 O O . PRO A 1 209 ? -21.619 2.010 23.939 1.00 69.31 209 PRO A O 1
ATOM 1664 N N . ALA A 1 210 ? -20.966 -0.015 23.194 1.00 66.25 210 ALA A N 1
ATOM 1665 C CA . ALA A 1 210 ? -21.902 -0.739 24.034 1.00 66.25 210 ALA A CA 1
ATOM 1666 C C . ALA A 1 210 ? -21.542 -0.401 25.483 1.00 66.25 210 ALA A C 1
ATOM 1668 O O . ALA A 1 210 ? -20.421 -0.664 25.922 1.00 66.25 210 ALA A O 1
ATOM 1669 N N . TYR A 1 211 ? -22.454 0.261 26.193 1.00 71.06 211 TYR A N 1
ATOM 1670 C CA . TYR A 1 211 ? -22.242 0.607 27.588 1.00 71.06 211 TYR A CA 1
ATOM 1671 C C . TYR A 1 211 ? -21.985 -0.690 28.357 1.00 71.06 211 TYR A C 1
ATOM 1673 O O . TYR A 1 211 ? -22.878 -1.527 28.478 1.00 71.06 211 TYR A O 1
ATOM 1681 N N . ILE A 1 212 ? -20.752 -0.876 28.833 1.00 63.84 212 ILE A N 1
ATOM 1682 C CA . ILE A 1 212 ? -20.415 -1.940 29.776 1.00 63.84 212 ILE A CA 1
ATOM 1683 C C . ILE A 1 212 ? -20.645 -1.343 31.164 1.00 63.84 212 ILE A C 1
ATOM 1685 O O . ILE A 1 212 ? -19.881 -0.452 31.565 1.00 63.84 212 ILE A O 1
ATOM 1689 N N . PRO A 1 213 ? -21.684 -1.792 31.890 1.00 70.75 213 PRO A N 1
ATOM 1690 C CA . PRO A 1 213 ? -21.949 -1.312 33.234 1.00 70.75 213 PRO A CA 1
ATOM 1691 C C . PRO A 1 213 ? -20.737 -1.516 34.138 1.00 70.75 213 PRO A C 1
ATOM 1693 O O . PRO A 1 213 ? -20.018 -2.507 33.999 1.00 70.75 213 PRO A O 1
ATOM 1696 N N . ALA A 1 214 ? -20.525 -0.600 35.084 1.00 67.62 214 ALA A N 1
ATOM 1697 C CA . ALA A 1 214 ? -19.363 -0.617 35.974 1.00 67.62 214 ALA A CA 1
ATOM 1698 C C . ALA A 1 214 ? -19.173 -1.966 36.694 1.00 67.62 214 ALA A C 1
ATOM 1700 O O . ALA A 1 214 ? -18.043 -2.409 36.857 1.00 67.62 214 ALA A O 1
ATOM 1701 N N . TYR A 1 215 ? -20.265 -2.670 37.013 1.00 72.75 215 TYR A N 1
ATOM 1702 C CA . TYR A 1 215 ? -20.234 -3.983 37.665 1.00 72.75 215 TYR A CA 1
ATOM 1703 C C . TYR A 1 215 ? -19.710 -5.134 36.782 1.00 72.75 215 TYR A C 1
ATOM 1705 O O . TYR A 1 215 ? -19.405 -6.202 37.301 1.00 72.75 215 TYR A O 1
ATOM 1713 N N . LYS A 1 216 ? -19.610 -4.952 35.455 1.00 65.94 216 LYS A N 1
ATOM 1714 C CA . LYS A 1 216 ? -18.999 -5.925 34.525 1.00 65.94 216 LYS A CA 1
ATOM 1715 C C . LYS A 1 216 ? -17.550 -5.596 34.172 1.00 65.94 216 LYS A C 1
ATOM 1717 O O . LYS A 1 216 ? -16.910 -6.380 33.473 1.00 65.94 216 LYS A O 1
ATOM 1722 N N . ARG A 1 217 ? -17.024 -4.447 34.607 1.00 64.81 217 ARG A N 1
ATOM 1723 C CA . ARG A 1 217 ? -15.599 -4.147 34.457 1.00 64.81 217 ARG A CA 1
ATOM 1724 C C . ARG A 1 217 ? -14.866 -4.969 35.507 1.00 64.81 217 ARG A C 1
ATOM 1726 O O . ARG A 1 217 ? -14.923 -4.632 36.684 1.00 64.81 217 ARG A O 1
ATOM 1733 N N . GLN A 1 218 ? -14.224 -6.061 35.092 1.00 62.91 218 GLN A N 1
ATOM 1734 C CA . GLN A 1 218 ? -13.285 -6.736 35.981 1.00 62.91 218 GLN A CA 1
ATOM 1735 C C . GLN A 1 218 ? -12.211 -5.713 36.373 1.00 62.91 218 GLN A C 1
ATOM 1737 O O . GLN A 1 218 ? -11.625 -5.093 35.476 1.00 62.91 218 GLN A O 1
ATOM 1742 N N . PRO A 1 219 ? -11.993 -5.467 37.676 1.00 61.94 219 PRO A N 1
ATOM 1743 C CA . PRO A 1 219 ? -10.859 -4.668 38.092 1.00 61.94 219 PRO A CA 1
ATOM 1744 C C . PRO A 1 219 ? -9.590 -5.362 37.584 1.00 61.94 219 PRO A C 1
ATOM 1746 O O . PRO A 1 219 ? -9.554 -6.597 37.549 1.00 61.94 219 PRO A O 1
ATOM 1749 N N . PRO A 1 220 ? -8.568 -4.605 37.150 1.00 56.03 220 PRO A N 1
ATOM 1750 C CA . PRO A 1 220 ? -7.277 -5.204 36.858 1.00 56.03 220 PRO A CA 1
ATOM 1751 C C . PRO A 1 220 ? -6.863 -5.993 38.098 1.00 56.03 220 PRO A C 1
ATOM 1753 O O . PRO A 1 220 ? -6.823 -5.420 39.187 1.00 56.03 220 PRO A O 1
ATOM 1756 N N . SER A 1 221 ? -6.636 -7.302 37.943 1.00 50.25 221 SER A N 1
ATOM 1757 C CA . SER A 1 221 ? -6.031 -8.111 38.994 1.00 50.25 221 SER A CA 1
ATOM 1758 C C . SER A 1 221 ? -4.761 -7.392 39.416 1.00 50.25 221 SER A C 1
ATOM 1760 O O . SER A 1 221 ? -3.786 -7.350 38.668 1.00 50.25 221 SER A O 1
ATOM 1762 N N . THR A 1 222 ? -4.802 -6.786 40.597 1.00 48.25 222 THR A N 1
ATOM 1763 C CA . THR A 1 222 ? -3.616 -6.483 41.374 1.00 48.25 222 THR A CA 1
ATOM 1764 C C . THR A 1 222 ? -2.925 -7.821 41.558 1.00 48.25 222 THR A C 1
ATOM 1766 O O . THR A 1 222 ? -3.366 -8.642 42.359 1.00 48.25 222 THR A O 1
ATOM 1769 N N . ALA A 1 223 ? -1.933 -8.086 40.710 1.00 47.00 223 ALA A N 1
ATOM 1770 C CA . ALA A 1 223 ? -0.976 -9.142 40.945 1.00 47.00 223 ALA A CA 1
ATOM 1771 C C . ALA A 1 223 ? -0.350 -8.821 42.300 1.00 47.00 223 ALA A C 1
ATOM 1773 O O . ALA A 1 223 ? 0.344 -7.813 42.439 1.00 47.00 223 ALA A O 1
ATOM 1774 N N . THR A 1 224 ? -0.714 -9.611 43.306 1.00 48.88 224 THR A N 1
ATOM 1775 C CA . THR A 1 224 ? -0.060 -9.605 44.602 1.00 48.88 224 THR A CA 1
ATOM 1776 C C . THR A 1 224 ? 1.410 -9.882 44.339 1.00 48.88 224 THR A C 1
ATOM 1778 O O . THR A 1 224 ? 1.786 -10.911 43.780 1.00 48.88 224 THR A O 1
ATOM 1781 N N . GLN A 1 225 ? 2.206 -8.869 44.632 1.00 52.47 225 GLN A N 1
ATOM 1782 C CA . GLN A 1 225 ? 3.643 -8.934 44.729 1.00 52.47 225 GLN A CA 1
ATOM 1783 C C . GLN A 1 225 ? 3.921 -9.601 46.079 1.00 52.47 225 GLN A C 1
ATOM 1785 O O . GLN A 1 225 ? 3.926 -8.922 47.099 1.00 52.47 225 GLN A O 1
ATOM 1790 N N . ASP A 1 226 ? 4.032 -10.928 46.082 1.00 45.12 226 ASP A N 1
ATOM 1791 C CA . ASP A 1 226 ? 4.509 -11.686 47.237 1.00 45.12 226 ASP A CA 1
ATOM 1792 C C . ASP A 1 226 ? 5.985 -12.014 46.987 1.00 45.12 226 ASP A C 1
ATOM 1794 O O . ASP A 1 226 ? 6.322 -12.918 46.220 1.00 45.12 226 ASP A O 1
ATOM 1798 N N . ASP A 1 227 ? 6.843 -11.185 47.584 1.00 51.91 227 ASP A N 1
ATOM 1799 C CA . ASP A 1 227 ? 8.263 -11.454 47.783 1.00 51.91 227 ASP A CA 1
ATOM 1800 C C . ASP A 1 227 ? 8.443 -12.543 48.866 1.00 51.91 227 ASP A C 1
ATOM 1802 O O . ASP A 1 227 ? 7.690 -12.624 49.837 1.00 51.91 227 ASP A O 1
ATOM 1806 N N . ASP A 1 228 ? 9.466 -13.365 48.641 1.00 53.19 228 ASP A N 1
ATOM 1807 C CA . ASP A 1 228 ? 9.989 -14.509 49.398 1.00 53.19 228 ASP A CA 1
ATOM 1808 C C . ASP A 1 228 ? 9.898 -14.491 50.942 1.00 53.19 228 ASP A C 1
ATOM 1810 O O . ASP A 1 228 ? 10.232 -13.492 51.581 1.00 53.19 228 ASP A O 1
ATOM 1814 N N . MET A 1 229 ? 9.608 -15.668 51.537 1.00 51.00 229 MET A N 1
ATOM 1815 C CA . MET A 1 229 ? 10.373 -16.278 52.656 1.00 51.00 229 MET A CA 1
ATOM 1816 C C . MET A 1 229 ? 9.863 -17.693 53.054 1.00 51.00 229 MET A C 1
ATOM 1818 O O . MET A 1 229 ? 8.752 -17.851 53.551 1.00 51.00 229 MET A O 1
ATOM 1822 N N . ASP A 1 230 ? 10.726 -18.689 52.807 1.00 44.69 230 ASP A N 1
ATOM 1823 C CA . ASP A 1 230 ? 10.958 -20.031 53.395 1.00 44.69 230 ASP A CA 1
ATOM 1824 C C . ASP A 1 230 ? 9.930 -20.748 54.311 1.00 44.69 230 ASP A C 1
ATOM 1826 O O . ASP A 1 230 ? 9.552 -20.245 55.366 1.00 44.69 230 ASP A O 1
ATOM 1830 N N . ALA A 1 231 ? 9.637 -22.030 54.007 1.00 43.09 231 ALA A N 1
ATOM 1831 C CA . ALA A 1 231 ? 10.108 -23.211 54.773 1.00 43.09 231 ALA A CA 1
ATOM 1832 C C . ALA A 1 231 ? 9.314 -24.521 54.500 1.00 43.09 231 ALA A C 1
ATOM 1834 O O . ALA A 1 231 ? 8.091 -24.548 54.403 1.00 43.09 231 ALA A O 1
ATOM 1835 N N . GLU A 1 232 ? 10.093 -25.602 54.402 1.00 39.59 232 GLU A N 1
ATOM 1836 C CA . GLU A 1 232 ? 9.853 -27.057 54.412 1.00 39.59 232 GLU A CA 1
ATOM 1837 C C . GLU A 1 232 ? 8.444 -27.692 54.535 1.00 39.59 232 GLU A C 1
ATOM 1839 O O . GLU A 1 232 ? 7.702 -27.537 55.499 1.00 39.59 232 GLU A O 1
ATOM 1844 N N . ALA A 1 233 ? 8.207 -28.590 53.569 1.00 42.62 233 ALA A N 1
ATOM 1845 C CA . ALA A 1 233 ? 7.686 -29.959 53.674 1.00 42.62 233 ALA A CA 1
ATOM 1846 C C . ALA A 1 233 ? 6.690 -30.314 54.796 1.00 42.62 233 ALA A C 1
ATOM 1848 O O . ALA A 1 233 ? 7.077 -30.596 55.924 1.00 42.62 233 ALA A O 1
ATOM 1849 N N . THR A 1 234 ? 5.436 -30.585 54.413 1.00 44.12 234 THR A N 1
ATOM 1850 C CA . THR A 1 234 ? 4.730 -31.810 54.835 1.00 44.12 234 THR A CA 1
ATOM 1851 C C . THR A 1 234 ? 3.694 -32.218 53.782 1.00 44.12 234 THR A C 1
ATOM 1853 O O . THR A 1 234 ? 2.831 -31.449 53.370 1.00 44.12 234 THR A O 1
ATOM 1856 N N . THR A 1 235 ? 3.833 -33.466 53.354 1.00 44.25 235 THR A N 1
ATOM 1857 C CA . THR A 1 235 ? 2.935 -34.338 52.593 1.00 44.25 235 THR A CA 1
ATOM 1858 C C . THR A 1 235 ? 1.450 -34.137 52.919 1.00 44.25 235 THR A C 1
ATOM 1860 O O . THR A 1 235 ? 1.102 -34.104 54.093 1.00 44.25 235 THR A O 1
ATOM 1863 N N . ASN A 1 236 ? 0.564 -34.125 51.912 1.00 40.12 236 ASN A N 1
ATOM 1864 C CA . ASN A 1 236 ? -0.651 -34.953 51.932 1.00 40.12 236 ASN A CA 1
ATOM 1865 C C . ASN A 1 236 ? -1.399 -34.986 50.590 1.00 40.12 236 ASN A C 1
ATOM 1867 O O . ASN A 1 236 ? -1.485 -34.017 49.844 1.00 40.12 236 ASN A O 1
ATOM 1871 N N . ASN A 1 237 ? -1.909 -36.182 50.317 1.00 39.72 237 ASN A N 1
ATOM 1872 C CA . ASN A 1 237 ? -2.447 -36.683 49.062 1.00 39.72 237 ASN A CA 1
ATOM 1873 C C . ASN A 1 237 ? -3.841 -36.131 48.732 1.00 39.72 237 ASN A C 1
ATOM 1875 O O . ASN A 1 237 ? -4.699 -36.098 49.611 1.00 39.72 237 ASN A O 1
ATOM 1879 N N . ASN A 1 238 ? -4.108 -35.848 47.450 1.00 36.72 238 ASN A N 1
ATOM 1880 C CA . ASN A 1 238 ? -5.410 -36.151 46.836 1.00 36.72 238 ASN A CA 1
ATOM 1881 C C . ASN A 1 238 ? -5.384 -36.081 45.296 1.00 36.72 238 ASN A C 1
ATOM 1883 O O . ASN A 1 238 ? -5.531 -35.032 44.679 1.00 36.72 238 ASN A O 1
ATOM 1887 N N . THR A 1 239 ? -5.191 -37.254 44.694 1.00 36.62 239 THR A N 1
ATOM 1888 C CA . THR A 1 239 ? -6.155 -37.888 43.780 1.00 36.62 239 THR A CA 1
ATOM 1889 C C . THR A 1 239 ? -6.791 -37.021 42.688 1.00 36.62 239 THR A C 1
ATOM 1891 O O . THR A 1 239 ? -7.815 -36.365 42.864 1.00 36.62 239 THR A O 1
ATOM 1894 N N . THR A 1 240 ? -6.217 -37.167 41.497 1.00 46.69 240 THR A N 1
ATOM 1895 C CA . THR A 1 240 ? -6.833 -36.952 40.184 1.00 46.69 240 THR A CA 1
ATOM 1896 C C . THR A 1 240 ? -8.103 -37.805 40.032 1.00 46.69 240 THR A C 1
ATOM 1898 O O . THR A 1 240 ? -8.128 -38.949 40.491 1.00 46.69 240 THR A O 1
ATOM 1901 N N . PRO A 1 241 ? -9.096 -37.342 39.255 1.00 47.09 241 PRO A N 1
ATOM 1902 C CA . PRO A 1 241 ? -9.538 -38.226 38.189 1.00 47.09 241 PRO A CA 1
ATOM 1903 C C . PRO A 1 241 ? -9.491 -37.549 36.822 1.00 47.09 241 PRO A C 1
ATOM 1905 O O . PRO A 1 241 ? -10.012 -36.463 36.576 1.00 47.09 241 PRO A O 1
ATOM 1908 N N . LEU A 1 242 ? -8.828 -38.283 35.939 1.00 34.84 242 LEU A N 1
ATOM 1909 C CA . LEU A 1 242 ? -8.846 -38.188 34.497 1.00 34.84 242 LEU A CA 1
ATOM 1910 C C . LEU A 1 242 ? -10.291 -38.398 34.011 1.00 34.84 242 LEU A C 1
ATOM 1912 O O . LEU A 1 242 ? -10.895 -39.422 34.326 1.00 34.84 242 LEU A O 1
ATOM 1916 N N . SER A 1 243 ? -10.832 -37.472 33.221 1.00 38.81 243 SER A N 1
ATOM 1917 C CA . SER A 1 243 ? -11.991 -37.754 32.370 1.00 38.81 243 SER A CA 1
ATOM 1918 C C . SER A 1 243 ? -11.594 -37.540 30.920 1.00 38.81 243 SER A C 1
ATOM 1920 O O . SER A 1 243 ? -11.610 -36.436 30.377 1.00 38.81 243 SER A O 1
ATOM 1922 N N . THR A 1 244 ? -11.159 -38.645 30.328 1.00 39.75 244 THR A N 1
ATOM 1923 C CA . THR A 1 244 ? -11.073 -38.871 28.893 1.00 39.75 244 THR A CA 1
ATOM 1924 C C . THR A 1 244 ? -12.489 -38.828 28.327 1.00 39.75 244 THR A C 1
ATOM 1926 O O . THR A 1 244 ? -13.325 -39.627 28.745 1.00 39.75 244 THR A O 1
ATOM 1929 N N . ASN A 1 245 ? -12.765 -37.974 27.341 1.00 39.16 245 ASN A N 1
ATOM 1930 C CA . ASN A 1 245 ? -13.856 -38.274 26.421 1.00 39.16 245 ASN A CA 1
ATOM 1931 C C . ASN A 1 245 ? -13.405 -38.106 24.973 1.00 39.16 245 ASN A C 1
ATOM 1933 O O . ASN A 1 245 ? -13.173 -37.005 24.474 1.00 39.16 245 ASN A O 1
ATOM 1937 N N . ASN A 1 246 ? -13.255 -39.267 24.345 1.00 37.47 246 ASN A N 1
ATOM 1938 C CA . ASN A 1 246 ? -13.089 -39.464 22.922 1.00 37.47 246 ASN A CA 1
ATOM 1939 C C . ASN A 1 246 ? -14.407 -39.105 22.234 1.00 37.47 246 ASN A C 1
ATOM 1941 O O . ASN A 1 246 ? -15.457 -39.573 22.664 1.00 37.47 246 ASN A O 1
ATOM 1945 N N . ASN A 1 247 ? -14.360 -38.383 21.116 1.00 42.31 247 ASN A N 1
ATOM 1946 C CA . ASN A 1 247 ? -15.390 -38.575 20.106 1.00 42.31 247 ASN A CA 1
ATOM 1947 C C . ASN A 1 247 ? -14.744 -38.887 18.766 1.00 42.31 247 ASN A C 1
ATOM 1949 O O . ASN A 1 247 ? -13.872 -38.173 18.269 1.00 42.31 247 ASN A O 1
ATOM 1953 N N . ALA A 1 248 ? -15.131 -40.058 18.283 1.00 42.09 248 ALA A N 1
ATOM 1954 C CA . ALA A 1 248 ? -14.467 -40.829 17.270 1.00 42.09 248 ALA A CA 1
ATOM 1955 C C . ALA A 1 248 ? -14.807 -40.349 15.856 1.00 42.09 248 ALA A C 1
ATOM 1957 O O . ALA A 1 248 ? -15.935 -39.998 15.519 1.00 42.09 248 ALA A O 1
ATOM 1958 N N . ARG A 1 249 ? -13.762 -40.421 15.040 1.00 38.28 249 ARG A N 1
ATOM 1959 C CA . ARG A 1 249 ? -13.733 -40.694 13.607 1.00 38.28 249 ARG A CA 1
ATOM 1960 C C . ARG A 1 249 ? -14.732 -41.801 13.230 1.00 38.28 249 ARG A C 1
ATOM 1962 O O . ARG A 1 249 ? -14.619 -42.911 13.741 1.00 38.28 249 ARG A O 1
ATOM 1969 N N . ALA A 1 250 ? -15.657 -41.505 12.320 1.00 47.91 250 ALA A N 1
ATOM 1970 C CA . ALA A 1 250 ? -16.421 -42.509 11.586 1.00 47.91 250 ALA A CA 1
ATOM 1971 C C . ALA A 1 250 ? -15.877 -42.568 10.156 1.00 47.91 250 ALA A C 1
ATOM 1973 O O . ALA A 1 250 ? -15.861 -41.559 9.449 1.00 47.91 250 ALA A O 1
ATOM 1974 N N . ASP A 1 251 ? -15.382 -43.748 9.803 1.00 43.66 251 ASP A N 1
ATOM 1975 C CA . ASP A 1 251 ? -14.928 -44.135 8.476 1.00 43.66 251 ASP A CA 1
ATOM 1976 C C . ASP A 1 251 ? -16.074 -44.824 7.720 1.00 43.66 251 ASP A C 1
ATOM 1978 O O . ASP A 1 251 ? -16.921 -45.476 8.328 1.00 43.66 251 ASP A O 1
ATOM 1982 N N . GLU A 1 252 ? -16.043 -44.656 6.401 1.00 44.06 252 GLU A N 1
ATOM 1983 C CA . GLU A 1 252 ? -16.498 -45.577 5.352 1.00 44.06 252 GLU A CA 1
ATOM 1984 C C . GLU A 1 252 ? -17.873 -46.275 5.451 1.00 44.06 252 GLU A C 1
ATOM 1986 O O . GLU A 1 252 ? -18.089 -47.226 6.195 1.00 44.06 252 GLU A O 1
ATOM 1991 N N . THR A 1 253 ? -18.755 -45.958 4.493 1.00 56.44 253 THR A N 1
ATOM 1992 C CA . THR A 1 253 ? -19.543 -47.003 3.817 1.00 56.44 253 THR A CA 1
ATOM 1993 C C . THR A 1 253 ? -19.512 -46.819 2.300 1.00 56.44 253 THR A C 1
ATOM 1995 O O . THR A 1 253 ? -19.917 -45.804 1.738 1.00 56.44 253 THR A O 1
ATOM 1998 N N . SER A 1 254 ? -18.973 -47.859 1.67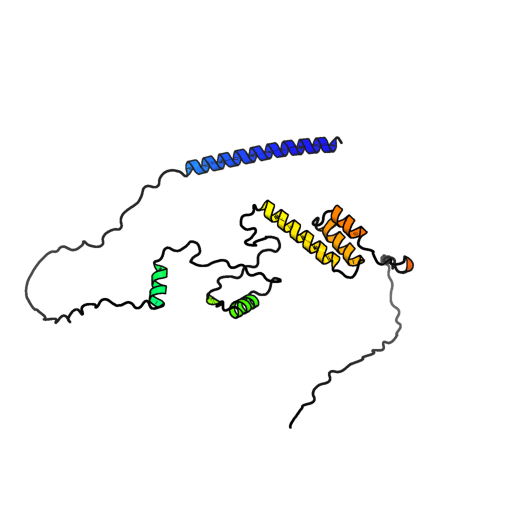3 1.00 46.34 254 SER A N 1
ATOM 1999 C CA . SER A 1 254 ? -18.927 -48.176 0.251 1.00 46.34 254 SER A CA 1
ATOM 2000 C C . SER A 1 254 ? -20.328 -48.239 -0.371 1.00 46.34 254 SER A C 1
ATOM 2002 O O . SER A 1 254 ? -21.213 -48.909 0.159 1.00 46.34 254 SER A O 1
ATOM 2004 N N . ALA A 1 255 ? -20.514 -47.583 -1.519 1.00 54.16 255 ALA A N 1
ATOM 2005 C CA . ALA A 1 255 ? -21.675 -47.763 -2.383 1.00 54.16 255 ALA A CA 1
ATOM 2006 C C . ALA A 1 255 ? -21.260 -48.579 -3.612 1.00 54.16 255 ALA A C 1
ATOM 2008 O O . ALA A 1 255 ? -20.470 -48.133 -4.447 1.00 54.16 255 ALA A O 1
ATOM 2009 N N . HIS A 1 256 ? -21.816 -49.784 -3.716 1.00 52.06 256 HIS A N 1
ATOM 2010 C CA . HIS A 1 256 ? -21.695 -50.664 -4.867 1.00 52.06 256 HIS A CA 1
ATOM 2011 C C . HIS A 1 256 ? -23.087 -50.862 -5.487 1.00 52.06 256 HIS A C 1
ATOM 2013 O O . HIS A 1 256 ? -24.016 -51.243 -4.784 1.00 52.06 256 HIS A O 1
ATOM 2019 N N . LYS A 1 257 ? -23.155 -50.654 -6.811 1.00 45.59 257 LYS A N 1
ATOM 2020 C CA . LYS A 1 257 ? -24.119 -51.186 -7.795 1.00 45.59 257 LYS A CA 1
ATOM 2021 C C . LYS A 1 257 ? -25.606 -50.795 -7.707 1.00 45.59 257 LYS A C 1
ATOM 2023 O O . LYS A 1 257 ? -26.354 -51.308 -6.883 1.00 45.59 257 LYS A O 1
ATOM 2028 N N . ALA A 1 258 ? -26.045 -50.081 -8.744 1.00 50.16 258 ALA A N 1
ATOM 2029 C CA . ALA A 1 258 ? -26.953 -50.627 -9.758 1.00 50.16 258 ALA A CA 1
ATOM 2030 C C . ALA A 1 258 ? -26.474 -50.160 -11.139 1.00 50.16 258 ALA A C 1
ATOM 2032 O O . ALA A 1 258 ? -26.053 -48.984 -11.225 1.00 50.16 258 ALA A O 1
#

Sequence (258 aa):
MQALIQENQSLRSSLDQTKHQLEQAHQQIQELESQKASPVPAPVTPPSFGELAKKPADPSTSKKPKSKAPPRKKFQPLNLDINDAGLAAARHFSAVLNTHGYRFVYIPTRGRSAISTKRADLHAMGIQNKRVLDIHFPDRHILRDPKYLDWEPTACKEECRRLYVARAKVIIARMKDPNLQLAVARFFTFKEALIPETDFATMATTIKPAYIPAYKRQPPSTATQDDDMDAEATTNNNTTPLSTNNNARADETSAHKA

Organism: Mucor circinelloides f. lusitanicus (NCBI:txid29924)

Foldseek 3Di:
DVVVVVVVVVVVVVVVVVVVVVVVVVVVVVVVVVVVDDDDDDDDDDDDPDDDDDDDDDDDDDDDDDDDDDDDDDDDPPPPPPDVVNVVVVLVVDDQDPCNPDDDDDDDDPDDDDPVVVQVVCVVVVNHSVNDPDDDDDDLQAPPDPVCPPPDPVVRNVVSLVVVQVVLVVVLVPDPALVVSLVSLCCCCPVVVSHDPVNSVVSNVVRDHPDDPPVNPDDPPPPPPDDDDDDDDDDDDDDDDDDDDDDDDDDDDDDDDD